Protein AF-A0A432NGY1-F1 (afdb_monomer)

Organism: NCBI:txid1184720

Structure (mmCIF, N/CA/C/O backbone):
data_AF-A0A432NGY1-F1
#
_entry.id   AF-A0A432NGY1-F1
#
loop_
_atom_site.group_PDB
_atom_site.id
_atom_site.type_symbol
_atom_site.label_atom_id
_atom_site.label_alt_id
_atom_site.label_comp_id
_atom_site.label_asym_id
_atom_site.label_entity_id
_atom_site.label_seq_id
_atom_site.pdbx_PDB_ins_code
_atom_site.Cartn_x
_atom_site.Cartn_y
_atom_site.Cartn_z
_atom_site.occupancy
_atom_site.B_iso_or_equiv
_atom_site.auth_seq_id
_atom_site.auth_comp_id
_atom_site.auth_asym_id
_atom_site.auth_atom_id
_atom_site.pdbx_PDB_model_num
ATOM 1 N N . MET A 1 1 ? -10.382 -1.098 7.320 1.00 95.94 1 MET A N 1
ATOM 2 C CA . MET A 1 1 ? -9.296 -0.416 8.062 1.00 95.94 1 MET A CA 1
ATOM 3 C C . MET A 1 1 ? -8.204 0.062 7.106 1.00 95.94 1 MET A C 1
ATOM 5 O O . MET A 1 1 ? -7.778 -0.710 6.254 1.00 95.94 1 MET A O 1
ATOM 9 N N . ALA A 1 2 ? -7.723 1.299 7.243 1.00 97.31 2 ALA A N 1
ATOM 10 C CA . ALA A 1 2 ? -6.564 1.808 6.508 1.00 97.31 2 ALA A CA 1
ATOM 11 C C . ALA A 1 2 ? -5.466 2.276 7.467 1.00 97.31 2 ALA A C 1
ATOM 13 O O . ALA A 1 2 ? -5.745 2.919 8.478 1.00 97.31 2 ALA A O 1
ATOM 14 N N . LEU A 1 3 ? -4.220 1.939 7.145 1.00 96.00 3 LEU A N 1
ATOM 15 C CA . LEU A 1 3 ? -3.057 2.178 7.983 1.00 96.00 3 LEU A CA 1
ATOM 16 C C . LEU A 1 3 ? -2.178 3.273 7.379 1.00 96.00 3 LEU A C 1
ATOM 18 O O . LEU A 1 3 ? -1.731 3.163 6.237 1.00 96.00 3 LEU A O 1
ATOM 22 N N . TYR A 1 4 ? -1.854 4.273 8.188 1.00 93.88 4 TYR A N 1
ATOM 23 C CA . TYR A 1 4 ? -0.941 5.360 7.846 1.00 93.88 4 TYR A CA 1
ATOM 24 C C . TYR A 1 4 ? 0.260 5.386 8.792 1.00 93.88 4 TYR A C 1
ATOM 26 O O . TYR A 1 4 ? 0.184 4.950 9.942 1.00 93.88 4 TYR A O 1
ATOM 34 N N . SER A 1 5 ? 1.387 5.901 8.314 1.00 89.19 5 SER A N 1
ATOM 35 C CA . SER A 1 5 ? 2.536 6.226 9.148 1.00 89.19 5 SER A CA 1
ATOM 36 C C . SER A 1 5 ? 3.363 7.314 8.483 1.00 89.19 5 SER A C 1
ATOM 38 O O . SER A 1 5 ? 3.531 7.282 7.266 1.00 89.19 5 SER A O 1
ATOM 40 N N . ASP A 1 6 ? 3.905 8.228 9.281 1.00 80.38 6 ASP A N 1
ATOM 41 C CA . ASP A 1 6 ? 4.720 9.338 8.780 1.00 80.38 6 ASP A CA 1
ATOM 42 C C . ASP A 1 6 ? 6.119 8.913 8.340 1.00 80.38 6 ASP A C 1
ATOM 44 O O . ASP A 1 6 ? 6.762 9.658 7.618 1.00 80.38 6 ASP A O 1
ATOM 48 N N . ALA A 1 7 ? 6.583 7.733 8.764 1.00 75.25 7 ALA A N 1
ATOM 49 C CA . ALA A 1 7 ? 7.916 7.240 8.449 1.00 75.25 7 ALA A CA 1
ATOM 50 C C . ALA A 1 7 ? 7.896 5.766 8.032 1.00 75.25 7 ALA A C 1
ATOM 52 O O . ALA A 1 7 ? 7.146 4.927 8.557 1.00 75.25 7 ALA A O 1
ATOM 53 N N . ALA A 1 8 ? 8.791 5.419 7.108 1.00 78.25 8 ALA A N 1
ATOM 54 C CA . ALA A 1 8 ? 9.055 4.029 6.765 1.00 78.25 8 ALA A CA 1
ATOM 55 C C . ALA A 1 8 ? 9.568 3.231 7.984 1.00 78.25 8 ALA A C 1
ATOM 57 O O . ALA A 1 8 ? 10.322 3.719 8.823 1.00 78.25 8 ALA A O 1
ATOM 58 N N . GLY A 1 9 ? 9.195 1.949 8.071 1.00 81.06 9 GLY A N 1
ATOM 59 C CA . GLY A 1 9 ? 9.687 1.055 9.129 1.00 81.06 9 GLY A CA 1
ATOM 60 C C . GLY A 1 9 ? 9.018 1.220 10.501 1.00 81.06 9 GLY A C 1
ATOM 61 O O . GLY A 1 9 ? 9.530 0.706 11.499 1.00 81.06 9 GLY A O 1
ATOM 62 N N . SER A 1 10 ? 7.852 1.866 10.555 1.00 86.19 10 SER A N 1
ATOM 63 C CA . SER A 1 10 ? 7.025 1.987 11.763 1.00 86.19 10 SER A CA 1
ATOM 64 C C . SER A 1 10 ? 6.347 0.693 12.222 1.00 86.19 10 SER A C 1
ATOM 66 O O . SER A 1 10 ? 5.785 0.652 13.310 1.00 86.19 10 SER A O 1
ATOM 68 N N . GLY A 1 11 ? 6.399 -0.380 11.427 1.00 89.56 11 GLY A N 1
ATOM 69 C CA . GLY A 1 11 ? 5.713 -1.648 11.713 1.00 89.56 11 GLY A CA 1
ATOM 70 C C . GLY A 1 11 ? 4.339 -1.781 11.054 1.00 89.56 11 GLY A C 1
ATOM 71 O O . GLY A 1 11 ? 3.686 -2.804 11.217 1.00 89.56 11 GLY A O 1
ATOM 72 N N . LYS A 1 12 ? 3.918 -0.803 10.243 1.00 92.62 12 LYS A N 1
ATOM 73 C CA . LYS A 1 12 ? 2.655 -0.839 9.487 1.00 92.62 12 LYS A CA 1
ATOM 74 C C . LYS A 1 12 ? 2.448 -2.135 8.687 1.00 92.62 12 LYS A C 1
ATOM 76 O O . LYS A 1 12 ? 1.352 -2.682 8.683 1.00 92.62 12 LYS A O 1
ATOM 81 N N . SER A 1 13 ? 3.494 -2.639 8.029 1.00 92.62 13 SER A N 1
ATOM 82 C CA . SER A 1 13 ? 3.410 -3.895 7.269 1.00 92.62 13 SER A CA 1
ATOM 83 C C . SER A 1 13 ? 3.164 -5.112 8.168 1.00 92.62 13 SER A C 1
ATOM 85 O O . SER A 1 13 ? 2.478 -6.039 7.752 1.00 92.62 13 SER A O 1
ATOM 87 N N . GLU A 1 14 ? 3.665 -5.099 9.408 1.00 95.75 14 GLU A N 1
ATOM 88 C CA . GLU A 1 14 ? 3.407 -6.166 10.385 1.00 95.75 14 GLU A CA 1
ATOM 89 C C . GLU A 1 14 ? 1.965 -6.112 10.907 1.00 95.75 14 GLU A C 1
ATOM 91 O O . GLU A 1 14 ? 1.313 -7.148 11.043 1.00 95.75 14 GLU A O 1
ATOM 96 N N . VAL A 1 15 ? 1.436 -4.906 11.137 1.00 96.75 15 VAL A N 1
ATOM 97 C CA . VAL A 1 15 ? 0.020 -4.695 11.487 1.00 96.75 15 VAL A CA 1
ATOM 98 C C . VAL A 1 15 ? -0.878 -5.231 10.368 1.00 96.75 15 VAL A C 1
ATOM 100 O O . VAL A 1 15 ? -1.759 -6.051 10.621 1.00 96.75 15 VAL A O 1
ATOM 103 N N . ALA A 1 16 ? -0.609 -4.852 9.113 1.00 97.00 16 ALA A N 1
ATOM 104 C CA . ALA A 1 16 ? -1.355 -5.354 7.962 1.00 97.00 16 ALA A CA 1
ATOM 105 C C . ALA A 1 16 ? -1.272 -6.883 7.837 1.00 97.00 16 ALA A C 1
ATOM 107 O O . ALA A 1 16 ? -2.294 -7.544 7.660 1.00 97.00 16 ALA A O 1
ATOM 108 N N . GLY A 1 17 ? -0.073 -7.457 7.983 1.00 97.00 17 GLY A N 1
ATOM 109 C CA . GLY A 1 17 ? 0.130 -8.905 7.965 1.00 97.00 17 GLY A CA 1
ATOM 110 C C . GLY A 1 17 ? -0.637 -9.624 9.078 1.00 97.00 17 GLY A C 1
ATOM 111 O O . GLY A 1 17 ? -1.226 -10.676 8.840 1.00 97.00 17 GLY A O 1
ATOM 112 N N . THR A 1 18 ? -0.694 -9.035 10.274 1.00 97.12 18 THR A N 1
ATOM 113 C CA . THR A 1 18 ? -1.482 -9.560 11.396 1.00 97.12 18 THR A CA 1
ATOM 114 C C . THR A 1 18 ? -2.971 -9.596 11.075 1.00 97.12 18 THR A C 1
ATOM 116 O O . THR A 1 18 ? -3.591 -10.639 11.270 1.00 97.12 18 THR A O 1
ATOM 119 N N . LEU A 1 19 ? -3.529 -8.514 10.529 1.00 97.75 19 LEU A N 1
ATOM 120 C CA . LEU A 1 19 ? -4.939 -8.454 10.131 1.00 97.75 19 LEU A CA 1
ATOM 121 C C . LEU A 1 19 ? -5.263 -9.481 9.040 1.00 97.75 19 LEU A C 1
ATOM 123 O O . LEU A 1 19 ? -6.257 -10.196 9.136 1.00 97.75 19 LEU A O 1
ATOM 127 N N . VAL A 1 20 ? -4.389 -9.626 8.037 1.00 97.81 20 VAL A N 1
ATOM 128 C CA . VAL A 1 20 ? -4.560 -10.630 6.972 1.00 97.81 20 VAL A CA 1
ATOM 129 C C . VAL A 1 20 ? -4.572 -12.054 7.534 1.00 97.81 20 VAL A C 1
ATOM 131 O O . VAL A 1 20 ? -5.403 -12.865 7.125 1.00 97.81 20 VAL A O 1
ATOM 134 N N . ARG A 1 21 ? -3.711 -12.362 8.516 1.00 96.88 21 ARG A N 1
ATOM 135 C CA . ARG A 1 21 ? -3.742 -13.655 9.229 1.00 96.88 21 ARG A CA 1
ATOM 136 C C . ARG A 1 21 ? -5.063 -13.901 9.974 1.00 96.88 21 ARG A C 1
ATOM 138 O O . ARG A 1 21 ? -5.376 -15.054 10.241 1.00 96.88 21 ARG A O 1
ATOM 145 N N . HIS A 1 22 ? -5.835 -12.853 10.264 1.00 95.88 22 HIS A N 1
ATOM 146 C CA . HIS A 1 22 ? -7.127 -12.907 10.962 1.00 95.88 22 HIS A CA 1
ATOM 147 C C . HIS A 1 22 ? -8.322 -12.669 10.031 1.00 95.88 22 HIS A C 1
ATOM 149 O O . HIS A 1 22 ? -9.373 -12.215 10.466 1.00 95.88 22 HIS A O 1
ATOM 155 N N . GLY A 1 23 ? -8.180 -12.991 8.745 1.00 96.06 23 GLY A N 1
ATOM 156 C CA . GLY A 1 23 ? -9.305 -13.031 7.808 1.00 96.06 23 GLY A CA 1
ATOM 157 C C . GLY A 1 23 ? -9.477 -11.779 6.954 1.00 96.06 23 GLY A C 1
ATOM 158 O O . GLY A 1 23 ? -10.169 -11.853 5.938 1.00 96.06 23 GLY A O 1
ATOM 159 N N . TYR A 1 24 ? -8.775 -10.684 7.261 1.00 97.88 24 TYR A N 1
ATOM 160 C CA . TYR A 1 24 ? -8.825 -9.484 6.429 1.00 97.88 24 TYR A CA 1
ATOM 161 C C . TYR A 1 24 ? -8.235 -9.766 5.040 1.00 97.88 24 TYR A C 1
ATOM 163 O O . TYR A 1 24 ? -7.359 -10.619 4.843 1.00 97.88 24 TYR A O 1
ATOM 171 N N . ARG A 1 25 ? -8.674 -9.001 4.043 1.00 98.06 25 ARG A N 1
ATOM 172 C CA . ARG A 1 25 ? -8.064 -8.961 2.713 1.00 98.06 25 ARG A CA 1
ATOM 173 C C . ARG A 1 25 ? -7.269 -7.684 2.529 1.00 98.06 25 ARG A C 1
ATOM 175 O O . ARG A 1 25 ? -7.733 -6.594 2.841 1.00 98.06 25 ARG A O 1
ATOM 182 N N . SER A 1 26 ? -6.063 -7.823 1.984 1.00 97.06 26 SER A N 1
ATOM 183 C CA . SER A 1 26 ? -5.250 -6.667 1.623 1.00 97.06 26 SER A CA 1
ATOM 184 C C . SER A 1 26 ? -5.747 -6.063 0.309 1.00 97.06 26 SER A C 1
ATOM 186 O O . SER A 1 26 ? -5.814 -6.736 -0.727 1.00 97.06 26 SER A O 1
ATOM 188 N N . VAL A 1 27 ? -6.079 -4.777 0.355 1.00 97.81 27 VAL A N 1
ATOM 189 C CA . VAL A 1 27 ? -6.298 -3.930 -0.819 1.00 97.81 27 VAL A CA 1
ATOM 190 C C . VAL A 1 27 ? -5.225 -2.848 -0.812 1.00 97.81 27 VAL A C 1
ATOM 192 O O . VAL A 1 27 ? -4.822 -2.377 0.244 1.00 97.81 27 VAL A O 1
ATOM 195 N N . LYS A 1 28 ? -4.719 -2.500 -1.994 1.00 96.94 28 LYS A N 1
ATOM 196 C CA . LYS A 1 28 ? -3.652 -1.515 -2.170 1.00 96.94 28 LYS A CA 1
ATOM 197 C C . LYS A 1 28 ? -4.029 -0.558 -3.283 1.00 96.94 28 LYS A C 1
ATOM 199 O O . LYS A 1 28 ? -4.412 -1.037 -4.356 1.00 96.94 28 LYS A O 1
ATOM 204 N N . PHE A 1 29 ? -3.859 0.742 -3.069 1.00 97.44 29 PHE A N 1
ATOM 205 C CA . PHE A 1 29 ? -4.037 1.750 -4.120 1.00 97.44 29 PHE A CA 1
ATOM 206 C C . PHE A 1 29 ? -3.048 1.529 -5.264 1.00 97.44 29 PHE A C 1
ATOM 208 O O . PHE A 1 29 ? -3.418 1.578 -6.433 1.00 97.44 29 PHE A O 1
ATOM 215 N N . ALA A 1 30 ? -1.807 1.157 -4.940 1.00 96.25 30 ALA A N 1
ATOM 216 C CA . ALA A 1 30 ? -0.787 0.819 -5.928 1.00 96.25 30 ALA A CA 1
ATOM 217 C C . ALA A 1 30 ? -0.935 -0.604 -6.510 1.00 96.25 30 ALA A C 1
ATOM 219 O O . ALA A 1 30 ? -0.082 -1.054 -7.272 1.00 96.25 30 ALA A O 1
ATOM 220 N N . GLY A 1 31 ? -1.975 -1.362 -6.150 1.00 96.94 31 GLY A N 1
ATOM 221 C CA . GLY A 1 31 ? -2.182 -2.722 -6.658 1.00 96.94 31 GLY A CA 1
ATOM 222 C C . GLY A 1 31 ? -2.341 -2.785 -8.187 1.00 96.94 31 GLY A C 1
ATOM 223 O O . GLY A 1 31 ? -1.595 -3.521 -8.837 1.00 96.94 31 GLY A O 1
ATOM 224 N N . PRO A 1 32 ? -3.269 -2.012 -8.781 1.00 97.56 32 PRO A N 1
ATOM 225 C CA . PRO A 1 32 ? -3.515 -2.032 -10.221 1.00 97.56 32 PRO A CA 1
ATOM 226 C C . PRO A 1 32 ? -2.294 -1.634 -11.062 1.00 97.56 32 PRO A C 1
ATOM 228 O O . PRO A 1 32 ? -1.931 -2.378 -11.970 1.00 97.56 32 PRO A O 1
ATOM 231 N N . LEU A 1 33 ? -1.591 -0.543 -10.718 1.00 96.94 33 LEU A N 1
ATOM 232 C CA . LEU A 1 33 ? -0.383 -0.128 -11.453 1.00 96.94 33 LEU A CA 1
ATOM 233 C C . LEU A 1 33 ? 0.722 -1.192 -11.399 1.00 96.94 33 LEU A C 1
ATOM 235 O O . LEU A 1 33 ? 1.428 -1.406 -12.383 1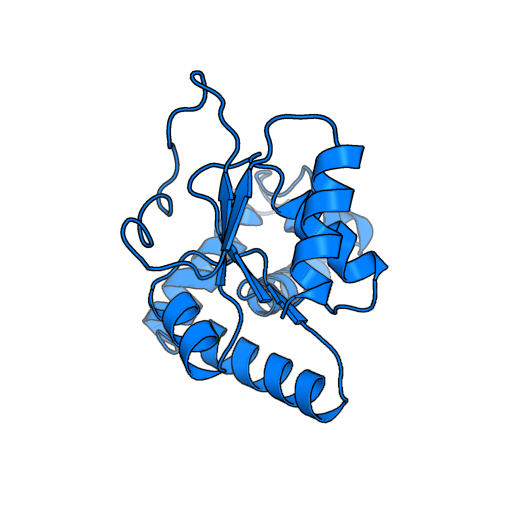.00 96.94 33 LEU A O 1
ATOM 239 N N . LYS A 1 34 ? 0.847 -1.916 -10.277 1.00 97.75 34 LYS A N 1
ATOM 240 C CA . LYS A 1 34 ? 1.814 -3.014 -10.168 1.00 97.75 34 LYS A CA 1
ATOM 241 C C . LYS A 1 34 ? 1.432 -4.168 -11.082 1.00 97.75 34 LYS A C 1
ATOM 243 O O . LYS A 1 34 ? 2.306 -4.752 -11.706 1.00 97.75 34 LYS A O 1
ATOM 248 N N . ASN A 1 35 ? 0.144 -4.479 -11.207 1.00 98.06 35 ASN A N 1
ATOM 249 C CA . ASN A 1 35 ? -0.326 -5.519 -12.123 1.00 98.06 35 ASN A CA 1
ATOM 250 C C . ASN A 1 35 ? -0.106 -5.143 -13.593 1.00 98.06 35 ASN A C 1
ATOM 252 O O . ASN A 1 35 ? 0.287 -5.999 -14.381 1.00 98.06 35 ASN A O 1
ATOM 256 N N . MET A 1 36 ? -0.281 -3.869 -13.951 1.00 98.38 36 MET A N 1
ATOM 257 C CA . MET A 1 36 ? 0.074 -3.373 -15.284 1.00 98.38 36 MET A CA 1
ATOM 258 C C . MET A 1 36 ? 1.575 -3.532 -15.555 1.00 98.38 36 MET A C 1
ATOM 260 O O . MET A 1 36 ? 1.964 -4.074 -16.588 1.00 98.38 36 MET A O 1
ATOM 264 N N . ALA A 1 37 ? 2.421 -3.126 -14.601 1.00 98.25 37 ALA A N 1
ATOM 265 C CA . ALA A 1 37 ? 3.869 -3.273 -14.711 1.00 98.25 37 ALA A CA 1
ATOM 266 C C . ALA A 1 37 ? 4.299 -4.750 -14.813 1.00 98.25 37 ALA A C 1
ATOM 268 O O . ALA A 1 37 ? 5.157 -5.074 -15.630 1.00 98.25 37 ALA A O 1
ATOM 269 N N . ARG A 1 38 ? 3.659 -5.661 -14.062 1.00 98.50 38 ARG A N 1
ATOM 270 C CA . ARG A 1 38 ? 3.853 -7.116 -14.211 1.00 98.50 38 ARG A CA 1
ATOM 271 C C . ARG A 1 38 ? 3.559 -7.574 -15.636 1.00 98.50 38 ARG A C 1
ATOM 273 O O . ARG A 1 38 ? 4.398 -8.236 -16.232 1.00 98.50 38 ARG A O 1
ATOM 280 N N . GLY A 1 39 ? 2.407 -7.189 -16.191 1.00 98.44 39 GLY A N 1
ATOM 281 C CA . GLY A 1 39 ? 2.016 -7.563 -17.553 1.00 98.44 39 GLY A CA 1
ATOM 282 C C . GLY A 1 39 ? 3.015 -7.087 -18.610 1.00 98.44 39 GLY A C 1
ATOM 283 O O . GLY A 1 39 ? 3.378 -7.854 -19.504 1.00 98.44 39 GLY A O 1
ATOM 284 N N . LEU A 1 40 ? 3.521 -5.858 -18.471 1.00 98.00 40 LEU A N 1
ATOM 285 C CA . LEU A 1 40 ? 4.565 -5.323 -19.347 1.00 98.00 40 LEU A CA 1
ATOM 286 C C . LEU A 1 40 ? 5.865 -6.134 -19.242 1.00 98.00 40 LEU A C 1
ATOM 288 O O . LEU A 1 40 ? 6.384 -6.578 -20.262 1.00 98.00 40 LEU A O 1
ATOM 292 N N . LEU A 1 41 ? 6.369 -6.369 -18.026 1.00 97.94 41 LEU A N 1
ATOM 293 C CA . LEU A 1 41 ? 7.611 -7.120 -17.809 1.00 97.94 41 LEU A CA 1
ATOM 294 C C . LEU A 1 41 ? 7.495 -8.574 -18.293 1.00 97.94 41 LEU A C 1
ATOM 296 O O . LEU A 1 41 ? 8.402 -9.082 -18.948 1.00 97.94 41 LEU A O 1
ATOM 300 N N . SER A 1 42 ? 6.364 -9.237 -18.049 1.00 98.00 42 SER A N 1
ATOM 301 C CA . SER A 1 42 ? 6.110 -10.576 -18.590 1.00 98.00 42 SER A CA 1
ATOM 302 C C . SER A 1 42 ? 6.083 -10.583 -20.120 1.00 98.00 42 SER A C 1
ATOM 304 O O . SER A 1 42 ? 6.611 -11.507 -20.731 1.00 98.00 42 SER A O 1
ATOM 306 N N . SER A 1 43 ? 5.548 -9.534 -20.756 1.00 97.81 43 SER A N 1
ATOM 307 C CA . SER A 1 43 ? 5.554 -9.398 -22.223 1.00 97.81 43 SER A CA 1
ATOM 308 C C . SER A 1 43 ? 6.960 -9.203 -22.800 1.00 97.81 43 SER A C 1
ATOM 310 O O . SER A 1 43 ? 7.195 -9.515 -23.963 1.00 97.81 43 SER A O 1
ATOM 312 N N . MET A 1 44 ? 7.912 -8.731 -21.988 1.00 96.62 44 MET A N 1
ATOM 313 C CA . MET A 1 44 ? 9.332 -8.680 -22.348 1.00 96.62 44 MET A CA 1
ATOM 314 C C . MET A 1 44 ? 10.046 -10.036 -22.215 1.00 96.62 44 MET A C 1
ATOM 316 O O . MET A 1 44 ? 11.221 -10.139 -22.560 1.00 96.62 44 MET A O 1
ATOM 320 N N . GLY A 1 45 ? 9.362 -11.069 -21.712 1.00 97.50 45 GLY A N 1
ATOM 321 C CA . GLY A 1 45 ? 9.904 -12.419 -21.557 1.00 97.50 45 GLY A CA 1
ATOM 322 C C . GLY A 1 45 ? 10.515 -12.721 -20.187 1.00 97.50 45 GLY A C 1
ATOM 323 O O . GLY A 1 45 ? 11.137 -13.771 -20.034 1.00 97.50 45 GLY A O 1
ATOM 324 N N . PHE A 1 46 ? 10.351 -11.851 -19.182 1.00 98.00 46 PHE A N 1
ATOM 325 C CA . PHE A 1 46 ? 10.771 -12.176 -17.815 1.00 98.00 46 PHE A CA 1
ATOM 326 C C . PHE A 1 46 ? 9.838 -13.217 -17.185 1.00 98.00 46 PHE A C 1
ATOM 328 O O . PHE A 1 46 ? 8.611 -13.115 -17.277 1.00 98.00 46 PHE A O 1
ATOM 335 N N . ASP A 1 47 ? 10.421 -14.203 -16.503 1.00 98.19 47 ASP A N 1
ATOM 336 C CA . ASP A 1 47 ? 9.668 -15.195 -15.740 1.00 98.19 47 ASP A CA 1
ATOM 337 C C . ASP A 1 47 ? 8.997 -14.574 -14.500 1.00 98.19 47 ASP A C 1
ATOM 339 O O . ASP A 1 47 ? 9.381 -13.504 -14.022 1.00 98.19 47 ASP A O 1
ATOM 343 N N . GLY A 1 48 ? 8.002 -15.270 -13.942 1.00 97.81 48 GLY A N 1
ATOM 344 C CA . GLY A 1 48 ? 7.220 -14.759 -12.813 1.00 97.81 48 GLY A CA 1
ATOM 345 C C . GLY A 1 48 ? 8.043 -14.449 -11.557 1.00 97.81 48 GLY A C 1
ATOM 346 O O . GLY A 1 48 ? 7.746 -13.476 -10.867 1.00 97.81 48 GLY A O 1
ATOM 347 N N . VAL A 1 49 ? 9.100 -15.216 -11.266 1.00 98.12 49 VAL A N 1
ATOM 348 C CA . VAL A 1 49 ? 9.955 -14.977 -10.090 1.00 98.12 49 VAL A CA 1
ATOM 349 C C . VAL A 1 49 ? 10.767 -13.701 -10.287 1.00 98.12 49 VAL A C 1
ATOM 351 O O . VAL A 1 49 ? 10.836 -12.858 -9.388 1.00 98.12 49 VAL A O 1
ATOM 354 N N . THR A 1 50 ? 11.346 -13.528 -11.474 1.00 98.19 50 THR A N 1
ATOM 355 C CA . THR A 1 50 ? 12.077 -12.312 -11.839 1.00 98.19 50 THR A CA 1
ATOM 356 C C . THR A 1 50 ? 11.159 -11.089 -11.823 1.00 98.19 50 THR A C 1
ATOM 358 O O . THR A 1 50 ? 11.531 -10.057 -11.261 1.00 98.19 50 THR A O 1
ATOM 361 N N . VAL A 1 51 ? 9.937 -11.208 -12.350 1.00 98.44 51 VAL A N 1
ATOM 362 C CA . VAL A 1 51 ? 8.932 -10.136 -12.319 1.00 98.44 51 VAL A CA 1
ATOM 363 C C . VAL A 1 51 ? 8.601 -9.721 -10.882 1.00 98.44 51 VAL A C 1
ATOM 365 O O . VAL A 1 51 ? 8.626 -8.530 -10.575 1.00 98.44 51 VAL A O 1
ATOM 368 N N . GLU A 1 52 ? 8.365 -10.658 -9.959 1.00 98.12 52 GLU A N 1
ATOM 369 C CA . GLU A 1 52 ? 8.106 -10.291 -8.558 1.00 98.12 52 GLU A CA 1
ATOM 370 C C . GLU A 1 52 ? 9.314 -9.619 -7.893 1.00 98.12 52 GLU A C 1
ATOM 372 O O . GLU A 1 52 ? 9.151 -8.642 -7.153 1.00 98.12 52 GLU A O 1
ATOM 377 N N . ARG A 1 53 ? 10.541 -10.059 -8.199 1.00 98.00 53 ARG A N 1
ATOM 378 C CA . ARG A 1 53 ? 11.756 -9.375 -7.725 1.00 98.00 53 ARG A CA 1
ATOM 379 C C . ARG A 1 53 ? 11.878 -7.953 -8.275 1.00 98.00 53 ARG A C 1
ATOM 381 O O . ARG A 1 53 ? 12.348 -7.069 -7.561 1.00 98.00 53 ARG A O 1
ATOM 388 N N . MET A 1 54 ? 11.428 -7.718 -9.506 1.00 98.31 54 MET A N 1
ATOM 389 C CA . MET A 1 54 ? 11.385 -6.396 -10.136 1.00 98.31 54 MET A CA 1
ATOM 390 C C . MET A 1 54 ? 10.262 -5.500 -9.602 1.00 98.31 54 MET A C 1
ATOM 392 O O . MET A 1 54 ? 10.417 -4.287 -9.619 1.00 98.31 54 MET A O 1
ATOM 396 N N . ILE A 1 55 ? 9.143 -6.048 -9.117 1.00 97.62 55 ILE A N 1
ATOM 397 C CA . ILE A 1 55 ? 7.985 -5.250 -8.668 1.00 97.62 55 ILE A CA 1
ATOM 398 C C . ILE A 1 55 ? 7.971 -5.030 -7.153 1.00 97.62 55 ILE A C 1
ATOM 400 O O . ILE A 1 55 ? 7.709 -3.917 -6.689 1.00 97.62 55 ILE A O 1
ATOM 404 N N . GLU A 1 56 ? 8.268 -6.064 -6.366 1.00 95.12 56 GLU A N 1
ATOM 405 C CA . GLU A 1 56 ? 8.244 -6.018 -4.897 1.00 95.12 56 GLU A CA 1
ATOM 406 C C . GLU A 1 56 ? 9.625 -6.252 -4.264 1.00 95.12 56 GLU A C 1
ATOM 408 O O . GLU A 1 56 ? 9.844 -5.833 -3.124 1.00 95.12 56 GLU A O 1
ATOM 413 N N . GLY A 1 57 ? 10.576 -6.846 -4.989 1.00 94.44 57 GLY A N 1
ATOM 414 C CA . GLY A 1 57 ? 11.858 -7.302 -4.443 1.00 94.44 57 GLY A CA 1
ATOM 415 C C . GLY A 1 57 ? 13.051 -6.366 -4.640 1.00 94.44 57 GLY A C 1
ATOM 416 O O . GLY A 1 57 ? 12.944 -5.142 -4.565 1.00 94.44 57 GLY A O 1
ATOM 417 N N . ASP A 1 58 ? 14.215 -6.977 -4.818 1.00 97.00 58 ASP A N 1
ATOM 418 C CA . ASP A 1 58 ? 15.541 -6.359 -4.851 1.00 97.00 58 ASP A CA 1
ATOM 419 C C . ASP A 1 58 ? 15.917 -5.758 -6.215 1.00 97.00 58 ASP A C 1
ATOM 421 O O . ASP A 1 58 ? 16.832 -4.944 -6.294 1.00 97.00 58 ASP A O 1
ATOM 425 N N . LEU A 1 59 ? 15.181 -6.087 -7.280 1.00 97.69 59 LEU A N 1
ATOM 426 C CA . LEU A 1 59 ? 15.449 -5.600 -8.638 1.00 97.69 59 LEU A CA 1
ATOM 427 C C . LEU A 1 59 ? 14.644 -4.344 -9.012 1.00 97.69 59 LEU A C 1
ATOM 429 O O . LEU A 1 59 ? 14.761 -3.860 -10.134 1.00 97.69 59 LEU A O 1
ATOM 433 N N . LYS A 1 60 ? 13.845 -3.783 -8.092 1.00 96.88 60 LYS A N 1
ATOM 434 C CA . LYS A 1 60 ? 12.981 -2.611 -8.356 1.00 96.88 60 LYS A CA 1
ATOM 435 C C . LYS A 1 60 ? 13.727 -1.391 -8.891 1.00 96.88 60 LYS A C 1
ATOM 437 O O . LYS A 1 60 ? 13.176 -0.647 -9.694 1.00 96.88 60 LYS A O 1
ATOM 442 N N . GLU A 1 61 ? 14.953 -1.183 -8.424 1.00 97.88 61 GLU A N 1
ATOM 443 C CA . GLU A 1 61 ? 15.793 -0.041 -8.807 1.00 97.88 61 GLU A CA 1
ATOM 444 C C . GLU A 1 61 ? 16.834 -0.415 -9.877 1.00 97.88 61 GLU A C 1
ATOM 446 O O . GLU A 1 61 ? 17.595 0.440 -10.322 1.00 97.88 61 GLU A O 1
ATOM 451 N N . ALA A 1 62 ? 16.893 -1.684 -10.295 1.00 97.75 62 ALA A N 1
ATOM 452 C CA . ALA A 1 62 ? 17.830 -2.134 -11.316 1.00 97.75 62 ALA A CA 1
ATOM 453 C C . ALA A 1 62 ? 17.338 -1.728 -12.711 1.00 97.75 62 ALA A C 1
ATOM 455 O O . ALA A 1 62 ? 16.142 -1.786 -13.004 1.00 97.75 62 ALA A O 1
ATOM 456 N N . VAL A 1 63 ? 18.268 -1.339 -13.587 1.00 98.12 63 VAL A N 1
ATOM 457 C CA . VAL A 1 63 ? 17.947 -1.067 -14.993 1.00 98.12 63 VAL A CA 1
ATOM 458 C C . VAL A 1 63 ? 17.455 -2.355 -15.646 1.00 98.12 63 VAL A C 1
ATOM 460 O O . VAL A 1 63 ? 18.083 -3.409 -15.523 1.00 98.12 63 VAL A O 1
ATOM 463 N N . ILE A 1 64 ? 16.323 -2.266 -16.338 1.00 97.88 64 ILE A N 1
ATOM 464 C CA . ILE A 1 64 ? 15.727 -3.397 -17.038 1.00 97.88 64 ILE A CA 1
ATOM 465 C C . ILE A 1 64 ? 16.635 -3.767 -18.223 1.00 97.88 64 ILE A C 1
ATOM 467 O O . ILE A 1 64 ? 16.961 -2.887 -19.027 1.00 97.88 64 ILE A O 1
ATOM 471 N N . PRO A 1 65 ? 17.025 -5.046 -18.379 1.00 95.62 65 PRO A N 1
ATOM 472 C CA . PRO A 1 65 ? 17.791 -5.502 -19.535 1.00 95.62 65 PRO A CA 1
ATOM 473 C C . PRO A 1 65 ? 17.195 -5.021 -20.867 1.00 95.62 65 PRO A C 1
ATOM 475 O O . PRO A 1 65 ? 15.995 -5.142 -21.101 1.00 95.62 65 PRO A O 1
ATOM 478 N N . GLY A 1 66 ? 18.041 -4.458 -21.735 1.00 93.50 66 GLY A N 1
ATOM 479 C CA . GLY A 1 66 ? 17.640 -3.880 -23.026 1.00 93.50 66 GLY A CA 1
ATOM 480 C C . GLY A 1 66 ? 17.319 -2.379 -22.991 1.00 93.50 66 GLY A C 1
ATOM 481 O O . GLY A 1 66 ? 17.348 -1.733 -24.037 1.00 93.50 66 GLY A O 1
ATOM 482 N N . PHE A 1 67 ? 17.099 -1.792 -21.812 1.00 95.69 67 PHE A N 1
ATOM 483 C CA . PHE A 1 67 ? 16.977 -0.344 -21.644 1.00 95.69 67 PHE A CA 1
ATOM 484 C C . PHE A 1 67 ? 18.302 0.289 -21.209 1.00 95.69 67 PHE A C 1
ATOM 486 O O . PHE A 1 67 ? 19.145 -0.347 -20.584 1.00 95.69 67 PHE A O 1
ATOM 493 N N . LYS A 1 68 ? 18.479 1.579 -21.523 1.00 94.69 68 LYS A N 1
ATOM 494 C CA . LYS A 1 68 ? 19.657 2.347 -21.081 1.00 94.69 68 LYS A CA 1
ATOM 495 C C . LYS A 1 68 ? 19.542 2.819 -19.631 1.00 94.69 68 LYS A C 1
ATOM 497 O O . LYS A 1 68 ? 20.539 2.834 -18.921 1.00 94.69 68 LYS A O 1
ATOM 502 N N . THR A 1 69 ? 18.348 3.238 -19.213 1.00 96.25 69 THR A N 1
ATOM 503 C CA . THR A 1 69 ? 18.137 3.911 -17.916 1.00 96.25 69 THR A CA 1
ATOM 504 C C . THR A 1 69 ? 16.849 3.518 -17.198 1.00 96.25 69 THR A C 1
ATOM 506 O O . THR A 1 69 ? 16.676 3.907 -16.048 1.00 96.25 69 THR A O 1
ATOM 509 N N . VAL A 1 70 ? 15.946 2.776 -17.849 1.00 97.50 70 VAL A N 1
ATOM 510 C CA . VAL A 1 70 ? 14.601 2.506 -17.321 1.00 97.50 70 VAL A CA 1
ATOM 511 C C . VAL A 1 70 ? 14.650 1.432 -16.240 1.00 97.50 70 VAL A C 1
ATOM 513 O O . VAL A 1 70 ? 15.173 0.345 -16.482 1.00 97.50 70 VAL A O 1
ATOM 516 N N . THR A 1 71 ? 14.060 1.714 -15.078 1.00 98.38 71 THR A N 1
ATOM 517 C CA . THR A 1 71 ? 13.903 0.759 -13.967 1.00 98.38 71 THR A CA 1
ATOM 518 C C . THR A 1 71 ? 12.428 0.398 -13.736 1.00 98.38 71 THR A C 1
ATOM 520 O O . THR A 1 71 ? 11.536 1.191 -14.065 1.00 98.38 71 THR A O 1
ATOM 523 N N . PRO A 1 72 ? 12.116 -0.761 -13.120 1.00 98.12 72 PRO A N 1
ATOM 524 C CA . PRO A 1 72 ? 10.743 -1.090 -12.732 1.00 98.12 72 PRO A CA 1
ATOM 525 C C . PRO A 1 72 ? 10.111 -0.041 -11.807 1.00 98.12 72 PRO A C 1
ATOM 527 O O . PRO A 1 72 ? 8.920 0.254 -11.919 1.00 98.12 72 PRO A O 1
ATOM 530 N N . ARG A 1 73 ? 10.904 0.565 -10.910 1.0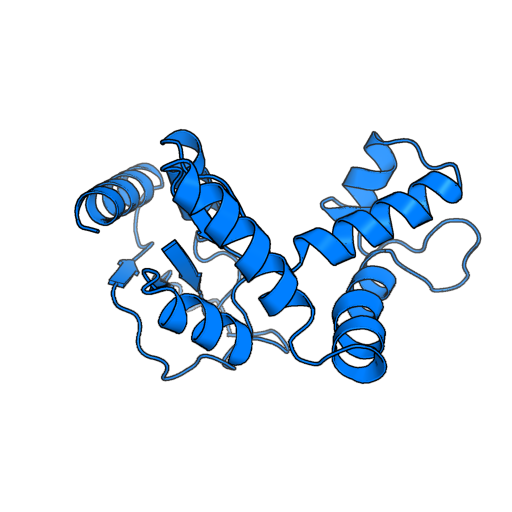0 97.75 73 ARG A N 1
ATOM 531 C CA . ARG A 1 73 ? 10.468 1.673 -10.053 1.00 97.75 73 ARG A CA 1
ATOM 532 C C . ARG A 1 73 ? 9.960 2.848 -10.870 1.00 97.75 73 ARG A C 1
ATOM 534 O O . ARG A 1 73 ? 8.885 3.355 -10.554 1.00 97.75 73 ARG A O 1
ATOM 541 N N . GLN A 1 74 ? 10.717 3.264 -11.882 1.00 97.69 74 GLN A N 1
ATOM 542 C CA . GLN A 1 74 ? 10.341 4.387 -12.734 1.00 97.69 74 GLN A CA 1
ATOM 543 C C . GLN A 1 74 ? 9.032 4.095 -13.466 1.00 97.69 74 GLN A C 1
ATOM 545 O O . GLN A 1 74 ? 8.144 4.938 -13.446 1.00 97.69 74 GLN A O 1
ATOM 550 N N . ILE A 1 75 ? 8.862 2.883 -14.008 1.00 97.81 75 ILE A N 1
ATOM 551 C CA . ILE A 1 75 ? 7.599 2.462 -14.637 1.00 97.81 75 ILE A CA 1
ATOM 552 C C . ILE A 1 75 ? 6.434 2.562 -13.644 1.00 97.81 75 ILE A C 1
ATOM 554 O O . ILE A 1 75 ? 5.395 3.130 -13.962 1.00 97.81 75 ILE A O 1
ATOM 558 N N . MET A 1 76 ? 6.584 2.034 -12.426 1.00 97.94 76 MET A N 1
ATOM 559 C CA . MET A 1 76 ? 5.518 2.101 -11.418 1.00 97.94 76 MET A CA 1
ATOM 560 C C . MET A 1 76 ? 5.191 3.540 -10.996 1.00 97.94 76 MET A C 1
ATOM 562 O O . MET A 1 76 ? 4.030 3.848 -10.736 1.00 97.94 76 MET A O 1
ATOM 566 N N . GLN A 1 77 ? 6.196 4.414 -10.907 1.00 96.00 77 GLN A N 1
ATOM 567 C CA . GLN A 1 77 ? 6.000 5.823 -10.569 1.00 96.00 77 GLN A CA 1
ATOM 568 C C . GLN A 1 77 ? 5.242 6.555 -11.673 1.00 96.00 77 GLN A C 1
ATOM 570 O O . GLN A 1 77 ? 4.202 7.135 -11.380 1.00 96.00 77 GLN A O 1
ATOM 575 N N . THR A 1 78 ? 5.693 6.458 -12.927 1.00 96.81 78 THR A N 1
ATOM 576 C CA . THR A 1 78 ? 5.040 7.140 -14.054 1.00 96.81 78 THR A CA 1
ATOM 577 C C . THR A 1 78 ? 3.651 6.582 -14.330 1.00 96.81 78 THR A C 1
ATOM 579 O O . THR A 1 78 ? 2.739 7.352 -14.614 1.00 96.81 78 THR A O 1
ATOM 582 N N . LEU A 1 79 ? 3.437 5.270 -14.169 1.00 97.94 79 LEU A N 1
ATOM 583 C CA . LEU A 1 79 ? 2.088 4.706 -14.182 1.00 97.94 79 LEU A CA 1
ATOM 584 C C . LEU A 1 79 ? 1.233 5.340 -13.087 1.00 97.94 79 LEU A C 1
ATOM 586 O O . LEU A 1 79 ? 0.129 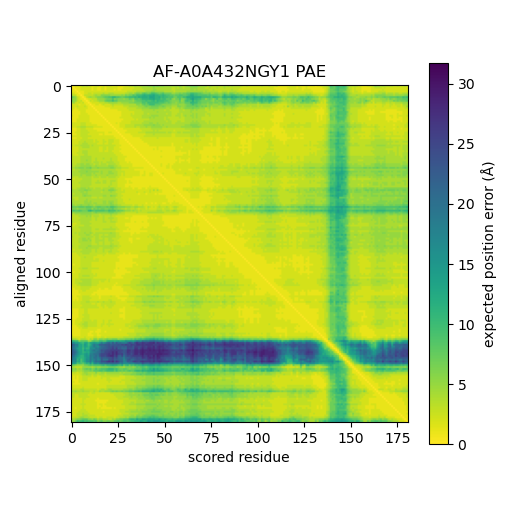5.781 -13.373 1.00 97.94 79 LEU A O 1
ATOM 590 N N . GLY A 1 80 ? 1.739 5.409 -11.855 1.00 95.50 80 GLY A N 1
ATOM 591 C CA . GLY A 1 80 ? 1.002 5.909 -10.697 1.00 95.50 80 GLY A CA 1
ATOM 592 C C . GLY A 1 80 ? 0.665 7.400 -10.728 1.00 95.50 80 GLY A C 1
ATOM 593 O O . GLY A 1 80 ? -0.386 7.773 -10.205 1.00 95.50 80 GLY A O 1
ATOM 594 N N . THR A 1 81 ? 1.526 8.242 -11.303 1.00 93.25 81 THR A N 1
ATOM 595 C CA . THR A 1 81 ? 1.350 9.702 -11.343 1.00 93.25 81 THR A CA 1
ATOM 5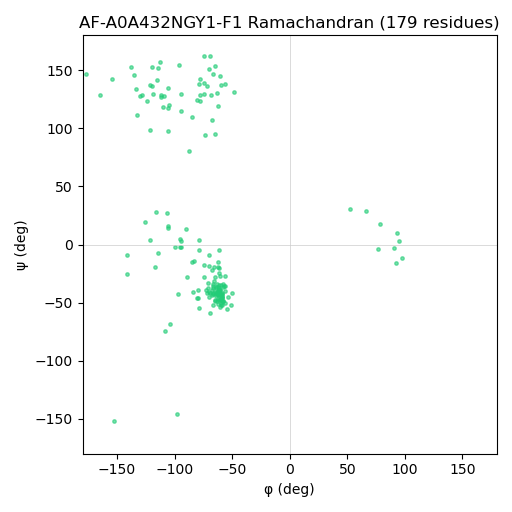96 C C . THR A 1 81 ? 1.006 10.180 -12.745 1.00 93.25 81 THR A C 1
ATOM 598 O O . THR A 1 81 ? -0.154 10.474 -13.014 1.00 93.25 81 THR A O 1
ATOM 601 N N . ASP A 1 82 ? 1.983 10.202 -13.643 1.00 96.56 82 ASP A N 1
ATOM 602 C CA . ASP A 1 82 ? 1.913 10.937 -14.907 1.00 96.56 82 ASP A CA 1
ATOM 603 C C . ASP A 1 82 ? 0.869 10.332 -15.849 1.00 96.56 82 ASP A C 1
ATOM 605 O O . ASP A 1 82 ? 0.068 11.037 -16.452 1.00 96.56 82 ASP A O 1
ATOM 609 N N . TRP A 1 83 ? 0.838 9.005 -15.957 1.00 97.94 83 TRP A N 1
ATOM 610 C CA . TRP A 1 83 ? -0.186 8.327 -16.738 1.00 97.94 83 TRP A CA 1
ATOM 611 C C . TRP A 1 83 ? -1.499 8.238 -15.956 1.00 97.94 83 TRP A C 1
ATOM 613 O O . TRP A 1 83 ? -2.533 8.684 -16.434 1.00 97.94 83 TRP A O 1
ATOM 623 N N . GLY A 1 84 ? -1.479 7.684 -14.744 1.00 97.31 84 GLY A N 1
ATOM 624 C CA . GLY A 1 84 ? -2.705 7.380 -14.008 1.00 97.31 84 GLY A CA 1
ATOM 625 C C . GLY A 1 84 ? -3.463 8.615 -13.531 1.00 97.31 84 GLY A C 1
ATOM 626 O O . GLY A 1 84 ? -4.626 8.787 -13.880 1.00 97.31 84 GLY A O 1
ATOM 627 N N . ARG A 1 85 ? -2.818 9.461 -12.720 1.00 95.00 85 ARG A N 1
ATOM 628 C CA . ARG A 1 85 ? -3.471 10.621 -12.092 1.00 95.00 85 ARG A CA 1
ATOM 629 C C . ARG A 1 85 ? -3.594 11.801 -13.046 1.00 95.00 85 ARG A C 1
ATOM 631 O O . ARG A 1 85 ? -4.665 12.391 -13.133 1.00 95.00 85 ARG A O 1
ATOM 638 N N . GLU A 1 86 ? -2.519 12.127 -13.759 1.00 96.38 86 GLU A N 1
ATOM 639 C CA . GLU A 1 86 ? -2.493 13.318 -14.614 1.00 96.38 86 GLU A CA 1
ATOM 640 C C . GLU A 1 86 ? -3.181 13.083 -15.964 1.00 96.38 86 GLU A C 1
ATOM 642 O O . GLU A 1 86 ? -3.980 13.914 -16.389 1.00 96.38 86 GLU A O 1
ATOM 647 N N . ALA A 1 87 ? -2.902 11.963 -16.643 1.00 98.00 87 ALA A N 1
ATOM 648 C CA . ALA A 1 87 ? -3.425 11.735 -17.992 1.00 98.00 87 ALA A CA 1
ATOM 649 C C . ALA A 1 87 ? -4.797 11.041 -18.043 1.00 98.00 87 ALA A C 1
ATOM 651 O O . ALA A 1 87 ? -5.518 11.235 -19.022 1.00 98.00 87 ALA A O 1
ATOM 652 N N . ILE A 1 88 ? -5.158 10.225 -17.044 1.00 98.25 88 ILE A N 1
ATOM 653 C CA . ILE A 1 88 ? -6.441 9.501 -17.024 1.00 98.25 88 ILE A CA 1
ATOM 654 C C . ILE A 1 88 ? -7.434 10.150 -16.059 1.00 98.25 88 ILE A C 1
ATOM 656 O O . ILE A 1 88 ? -8.458 10.664 -16.501 1.00 98.25 88 ILE A O 1
ATOM 660 N N . ASP A 1 89 ? -7.173 10.091 -14.751 1.00 97.88 89 ASP A N 1
ATOM 661 C CA . ASP A 1 89 ? -8.083 10.606 -13.724 1.00 97.88 89 ASP A CA 1
ATOM 662 C C . ASP A 1 89 ? -7.355 10.727 -12.374 1.00 97.88 89 ASP A C 1
ATOM 664 O O . ASP A 1 89 ? -6.773 9.752 -11.890 1.00 97.88 89 ASP A O 1
ATOM 668 N N . GLN A 1 90 ? -7.428 11.892 -11.722 1.00 95.88 90 GLN A N 1
ATOM 669 C CA . GLN A 1 90 ? -6.775 12.149 -10.425 1.00 95.88 90 GLN A CA 1
ATOM 670 C C . GLN A 1 90 ? -7.187 11.147 -9.327 1.00 95.88 90 GLN A C 1
ATOM 672 O O . GLN A 1 90 ? -6.396 10.834 -8.426 1.00 95.88 90 GLN A O 1
ATOM 677 N N . ASP A 1 91 ? -8.394 10.590 -9.453 1.00 97.31 91 ASP A N 1
ATOM 678 C CA . ASP A 1 91 ? -9.005 9.608 -8.561 1.00 97.31 91 ASP A CA 1
ATOM 679 C C . ASP A 1 91 ? -9.024 8.190 -9.155 1.00 97.31 91 ASP A C 1
ATOM 681 O O . ASP A 1 91 ? -9.732 7.316 -8.658 1.00 97.31 91 ASP A O 1
ATOM 685 N N . LEU A 1 92 ? -8.251 7.904 -10.209 1.00 98.06 92 LEU A N 1
ATOM 686 C CA . LEU A 1 92 ? -8.229 6.581 -10.847 1.00 98.06 92 LEU A CA 1
ATOM 687 C C . LEU A 1 92 ? -8.019 5.453 -9.824 1.00 98.06 92 LEU A C 1
ATOM 689 O O . LEU A 1 92 ? -8.783 4.488 -9.764 1.00 98.06 92 LEU A O 1
ATOM 693 N N . TRP A 1 93 ? -6.982 5.573 -8.995 1.00 97.75 93 TRP A N 1
ATOM 694 C CA . TRP A 1 93 ? -6.613 4.527 -8.039 1.00 97.75 93 TRP A CA 1
ATOM 695 C C . TRP A 1 93 ? -7.607 4.402 -6.887 1.00 97.75 93 TRP A C 1
ATOM 697 O O . TRP A 1 93 ? -7.841 3.291 -6.410 1.00 97.75 93 TRP A O 1
ATOM 707 N N . THR A 1 94 ? -8.215 5.512 -6.463 1.00 98.00 94 THR A N 1
ATOM 708 C CA . THR A 1 94 ? -9.240 5.515 -5.415 1.00 98.00 94 THR A CA 1
ATOM 709 C C . THR A 1 94 ? -10.542 4.915 -5.938 1.00 98.00 94 THR A C 1
ATOM 711 O O . THR A 1 94 ? -11.096 4.047 -5.274 1.00 98.00 94 THR A O 1
ATOM 714 N N . LYS A 1 95 ? -10.964 5.233 -7.167 1.00 98.38 95 LYS A N 1
ATOM 715 C CA . LYS A 1 95 ? -12.122 4.612 -7.838 1.00 98.38 95 LYS A CA 1
ATOM 716 C C . LYS A 1 95 ? -11.962 3.097 -7.993 1.00 98.38 95 LYS A C 1
ATOM 718 O O . LYS A 1 95 ? -12.876 2.338 -7.674 1.00 98.38 95 LYS A O 1
ATOM 723 N N . VAL A 1 96 ? -10.784 2.633 -8.423 1.00 98.19 96 VAL A N 1
ATOM 724 C CA . VAL A 1 96 ? -10.505 1.188 -8.532 1.00 98.19 96 VAL A CA 1
ATOM 725 C C . VAL A 1 96 ? -10.482 0.517 -7.154 1.00 98.19 96 VAL A C 1
ATOM 727 O O . VAL A 1 96 ? -11.015 -0.584 -6.993 1.00 98.19 96 VAL A O 1
ATOM 730 N N . ALA A 1 97 ? -9.885 1.163 -6.149 1.00 98.19 97 ALA A N 1
ATOM 731 C CA . ALA A 1 97 ? -9.881 0.649 -4.783 1.00 98.19 97 ALA A CA 1
ATOM 732 C C . ALA A 1 97 ? -11.297 0.579 -4.194 1.00 98.19 97 ALA A C 1
ATOM 734 O O . ALA A 1 97 ? -11.631 -0.446 -3.605 1.00 98.19 97 ALA A O 1
ATOM 735 N N . ALA A 1 98 ? -12.129 1.604 -4.404 1.00 98.19 98 ALA A N 1
ATOM 736 C CA . ALA A 1 98 ? -13.513 1.675 -3.938 1.00 98.19 98 ALA A CA 1
ATOM 737 C C . ALA A 1 98 ? -14.315 0.462 -4.414 1.00 98.19 98 ALA A C 1
ATOM 739 O O . ALA A 1 98 ? -14.773 -0.328 -3.592 1.00 98.19 98 ALA A O 1
ATOM 740 N N . SER A 1 99 ? -14.339 0.225 -5.730 1.00 97.94 99 SER A N 1
ATOM 741 C CA . SER A 1 99 ? -15.049 -0.915 -6.321 1.00 97.94 99 SER A CA 1
ATOM 742 C C . SER A 1 99 ? -14.593 -2.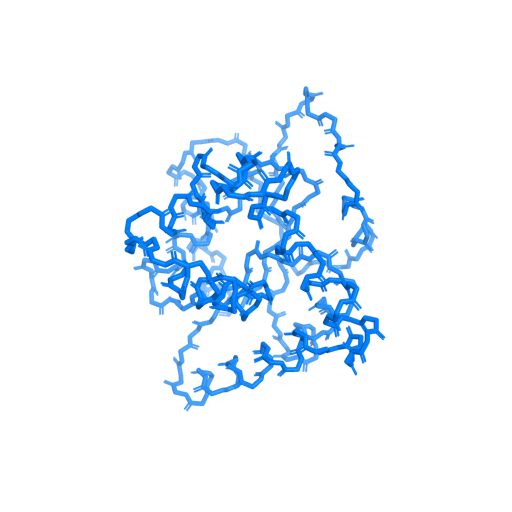259 -5.735 1.00 97.94 99 SER A C 1
ATOM 744 O O . SER A 1 99 ? -15.406 -3.142 -5.453 1.00 97.94 99 SER A O 1
ATOM 746 N N . LYS A 1 100 ? -13.284 -2.422 -5.490 1.00 97.81 100 LYS A N 1
ATOM 747 C CA . LYS A 1 100 ? -12.747 -3.643 -4.876 1.00 97.81 100 LYS A CA 1
ATOM 748 C C . LYS A 1 100 ? -13.130 -3.778 -3.400 1.00 97.81 100 LYS A C 1
ATOM 750 O O . LYS A 1 100 ? -13.405 -4.892 -2.957 1.00 97.81 100 LYS A O 1
ATOM 755 N N . ILE A 1 101 ? -13.093 -2.684 -2.641 1.00 98.12 101 ILE A N 1
ATOM 756 C CA . ILE A 1 101 ? -13.451 -2.659 -1.218 1.00 98.12 101 ILE A CA 1
ATOM 757 C C . ILE A 1 101 ? -14.934 -2.981 -1.057 1.00 98.12 101 ILE A C 1
ATOM 759 O O . ILE A 1 101 ? -15.272 -3.870 -0.283 1.00 98.12 101 ILE A O 1
ATOM 763 N N . GLU A 1 102 ? -15.802 -2.328 -1.825 1.00 97.44 102 GLU A N 1
ATOM 764 C CA . GLU A 1 102 ? -17.249 -2.550 -1.794 1.00 97.44 102 GLU A CA 1
ATOM 765 C C . GLU A 1 102 ? -17.594 -4.002 -2.133 1.00 97.44 102 GLU A C 1
ATOM 767 O O . GLU A 1 102 ? -18.268 -4.668 -1.354 1.00 97.44 102 GLU A O 1
ATOM 772 N N . GLY A 1 103 ? -17.014 -4.559 -3.200 1.00 98.06 103 GLY A N 1
ATOM 773 C CA . GLY A 1 103 ? -17.252 -5.959 -3.561 1.00 98.06 103 GLY A CA 1
ATOM 774 C C . GLY A 1 103 ? -16.727 -6.990 -2.546 1.00 98.06 103 GLY A C 1
ATOM 775 O O . GLY A 1 103 ? -17.151 -8.148 -2.578 1.00 98.06 103 GLY A O 1
ATOM 776 N N . LEU A 1 104 ? -15.786 -6.619 -1.668 1.00 97.88 104 LEU A N 1
ATOM 777 C CA . LEU A 1 104 ? -15.361 -7.445 -0.529 1.00 97.88 104 LEU A CA 1
ATOM 778 C C . LEU A 1 104 ? -16.294 -7.251 0.673 1.00 97.88 104 LEU A C 1
ATOM 780 O O . LEU A 1 104 ? -16.674 -8.239 1.302 1.00 97.88 104 LEU A O 1
ATOM 784 N N . ARG A 1 105 ? -16.718 -6.012 0.935 1.00 95.50 105 ARG A N 1
ATOM 785 C CA . ARG A 1 105 ? -17.689 -5.666 1.978 1.00 95.50 105 ARG A CA 1
ATOM 786 C C . ARG A 1 105 ? -19.024 -6.376 1.763 1.00 95.50 105 ARG A C 1
ATOM 788 O O . ARG A 1 105 ? -19.543 -6.962 2.705 1.00 95.50 105 ARG A O 1
ATOM 795 N N . ASP A 1 106 ? -19.520 -6.430 0.529 1.00 97.00 106 ASP A N 1
ATOM 796 C CA . ASP A 1 106 ? -20.764 -7.133 0.175 1.00 97.00 106 ASP A CA 1
ATOM 797 C C . ASP A 1 106 ? -20.690 -8.646 0.446 1.00 97.00 106 ASP A C 1
ATOM 799 O O . ASP A 1 106 ? -21.707 -9.324 0.575 1.00 97.00 106 ASP A O 1
ATOM 803 N N . LYS A 1 107 ? -19.472 -9.190 0.559 1.00 97.56 107 LYS A N 1
ATOM 804 C CA . LYS A 1 107 ? -19.205 -10.590 0.919 1.00 97.56 107 LYS A CA 1
ATOM 805 C C . LYS A 1 107 ? -18.941 -10.777 2.416 1.00 97.56 107 LYS A C 1
ATOM 807 O O . LYS A 1 107 ? -18.573 -11.878 2.819 1.00 97.56 107 LYS A O 1
ATOM 812 N N . GLY A 1 108 ? -19.076 -9.722 3.220 1.00 96.88 108 GLY A N 1
ATOM 813 C CA . GLY A 1 108 ? -18.752 -9.724 4.646 1.00 96.88 108 GLY A CA 1
ATOM 814 C C . GLY A 1 108 ? -17.259 -9.902 4.928 1.00 96.88 108 GLY A C 1
ATOM 815 O O . GLY A 1 108 ? -16.900 -10.502 5.935 1.00 96.88 108 GLY A O 1
ATOM 816 N N . ILE A 1 109 ? -16.384 -9.461 4.016 1.00 97.62 109 ILE A N 1
ATOM 817 C CA . ILE A 1 109 ? -14.933 -9.611 4.157 1.00 97.62 109 ILE A CA 1
ATOM 818 C C . ILE A 1 109 ? -14.307 -8.274 4.539 1.00 97.62 109 ILE A C 1
ATOM 820 O O . ILE A 1 109 ? -14.330 -7.321 3.757 1.00 97.62 109 ILE A O 1
ATOM 824 N N . ASP A 1 110 ? -13.650 -8.249 5.696 1.00 97.38 110 ASP A N 1
ATOM 825 C CA . ASP A 1 110 ? -12.908 -7.082 6.154 1.00 97.38 110 ASP A CA 1
ATOM 826 C C . ASP A 1 110 ? -11.694 -6.783 5.279 1.00 97.38 110 ASP A C 1
ATOM 828 O O . ASP A 1 110 ? -11.010 -7.674 4.761 1.00 97.38 110 ASP A O 1
ATOM 832 N N . VAL A 1 111 ? -11.385 -5.495 5.140 1.00 98.00 111 VAL A N 1
ATOM 833 C CA . VAL A 1 111 ? -10.287 -5.016 4.301 1.00 98.00 111 VAL A CA 1
ATOM 834 C C . VAL A 1 111 ? -9.256 -4.259 5.124 1.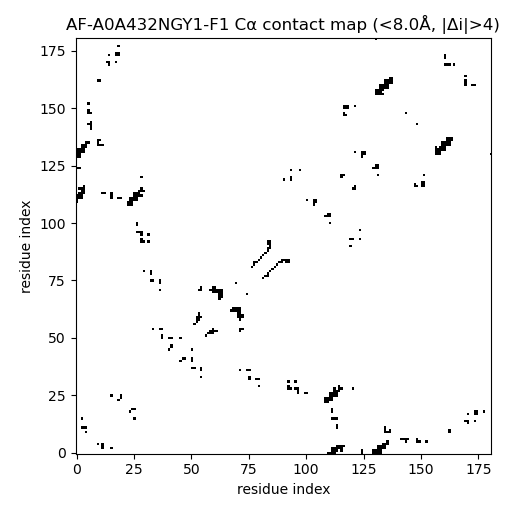00 98.00 111 VAL A C 1
ATOM 836 O O . VAL A 1 111 ? -9.593 -3.404 5.946 1.00 98.00 111 VAL A O 1
ATOM 839 N N . VAL A 1 112 ? -7.981 -4.538 4.849 1.00 98.25 112 VAL A N 1
ATOM 840 C CA . VAL A 1 112 ? -6.852 -3.714 5.280 1.00 98.25 112 VAL A CA 1
ATOM 841 C C . VAL A 1 112 ? -6.190 -3.040 4.080 1.00 98.25 112 VAL A C 1
ATOM 843 O O . VAL A 1 112 ? -5.825 -3.702 3.106 1.00 98.25 112 VAL A O 1
ATOM 846 N N . VAL A 1 113 ? -6.005 -1.725 4.174 1.00 97.81 113 VAL A N 1
ATOM 847 C CA . VAL A 1 113 ? -5.216 -0.920 3.233 1.00 97.81 113 VAL A CA 1
ATOM 848 C C . VAL A 1 113 ? -3.974 -0.409 3.945 1.00 97.81 113 VAL A C 1
ATOM 850 O O . VAL A 1 113 ? -4.084 0.173 5.019 1.00 97.81 113 VAL A O 1
ATOM 853 N N . ASP A 1 114 ? -2.785 -0.637 3.392 1.00 95.50 114 ASP A N 1
ATOM 854 C CA . ASP A 1 114 ? -1.519 -0.299 4.055 1.00 95.50 114 ASP A CA 1
ATOM 855 C C . ASP A 1 114 ? -0.637 0.670 3.259 1.00 95.50 114 ASP A C 1
ATOM 857 O O . ASP A 1 114 ? 0.477 0.971 3.687 1.00 95.50 114 ASP A O 1
ATOM 861 N N . ASP A 1 115 ? -1.097 1.169 2.117 1.00 94.25 115 ASP A N 1
ATOM 862 C CA . ASP A 1 115 ? -0.361 2.099 1.258 1.00 94.25 115 ASP A CA 1
ATOM 863 C C . ASP A 1 115 ? -1.031 3.474 1.124 1.00 94.25 115 ASP A C 1
ATOM 865 O O . ASP A 1 115 ? -0.790 4.167 0.141 1.00 94.25 115 ASP A O 1
ATOM 869 N N . LEU A 1 116 ? -1.793 3.889 2.144 1.00 93.88 116 LEU A N 1
ATOM 870 C CA . LEU A 1 116 ? -2.415 5.212 2.250 1.00 93.88 116 LEU A CA 1
ATOM 871 C C . LEU A 1 116 ? -1.358 6.333 2.304 1.00 93.88 116 LEU A C 1
ATOM 873 O O . LEU A 1 116 ? -0.525 6.358 3.216 1.00 93.88 116 LEU A O 1
ATOM 877 N N . ARG A 1 117 ? -1.385 7.252 1.332 1.00 88.19 117 ARG A N 1
ATOM 878 C CA . ARG A 1 117 ? -0.382 8.323 1.158 1.00 88.19 117 ARG A CA 1
ATOM 879 C C . ARG A 1 117 ? -0.953 9.671 0.722 1.00 88.19 117 ARG A C 1
ATOM 881 O O . ARG A 1 117 ? -0.297 10.686 0.953 1.00 88.19 117 ARG A O 1
ATOM 888 N N . PHE A 1 118 ? -2.105 9.700 0.058 1.00 90.75 118 PHE A N 1
ATOM 889 C CA . PHE A 1 118 ? -2.656 10.921 -0.538 1.00 90.75 118 PHE A CA 1
ATOM 890 C C . PHE A 1 118 ? -3.973 11.356 0.126 1.00 90.75 118 PHE A C 1
ATOM 892 O O . PHE A 1 118 ? -4.716 10.497 0.599 1.00 90.75 118 PHE A O 1
ATOM 899 N N . PRO A 1 119 ? -4.300 12.665 0.135 1.00 93.75 119 PRO A N 1
ATOM 900 C CA . PRO A 1 119 ? -5.570 13.161 0.676 1.00 93.75 119 PRO A CA 1
ATOM 901 C C . PRO A 1 119 ? -6.799 12.478 0.070 1.00 93.75 119 PRO A C 1
ATOM 903 O O . PRO A 1 119 ? -7.634 11.975 0.805 1.00 93.75 119 PRO A O 1
ATOM 906 N N . ASN A 1 120 ? -6.849 12.309 -1.254 1.00 95.06 120 ASN A N 1
ATOM 907 C CA . ASN A 1 120 ? -7.995 11.659 -1.896 1.00 95.06 120 ASN A CA 1
ATOM 908 C C . ASN A 1 120 ? -8.162 10.176 -1.515 1.00 95.06 120 ASN A C 1
ATOM 910 O O . ASN A 1 120 ? -9.269 9.643 -1.497 1.00 95.06 120 ASN A O 1
ATOM 914 N N . GLU A 1 121 ? -7.067 9.493 -1.183 1.00 96.50 121 GLU A N 1
ATOM 915 C CA . GLU A 1 121 ? -7.110 8.133 -0.645 1.00 96.50 121 GLU A CA 1
ATOM 916 C C . GLU A 1 121 ? -7.661 8.116 0.783 1.00 96.50 121 GLU A C 1
ATOM 918 O O . GLU A 1 121 ? -8.409 7.208 1.138 1.00 96.50 121 GLU A O 1
ATOM 923 N N . TYR A 1 122 ? -7.317 9.119 1.593 1.00 96.69 122 TYR A N 1
ATOM 924 C CA . TYR A 1 122 ? -7.863 9.291 2.937 1.00 96.69 122 TYR A CA 1
ATOM 925 C C . TYR A 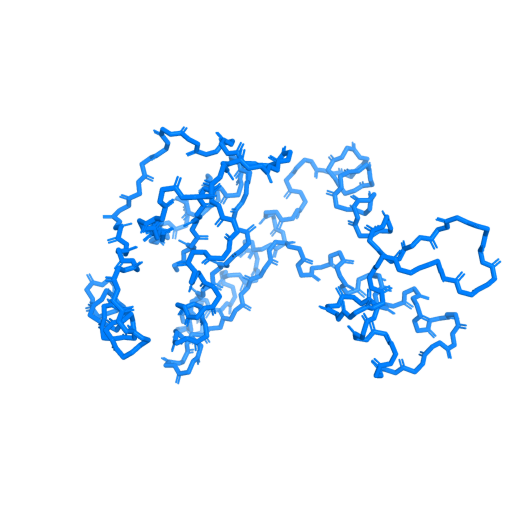1 122 ? -9.368 9.571 2.864 1.00 96.69 122 TYR A C 1
ATOM 927 O O . TYR A 1 122 ? -10.145 8.896 3.541 1.00 96.69 122 TYR A O 1
ATOM 935 N N . ASP A 1 123 ? -9.773 10.495 1.991 1.00 97.06 123 ASP A N 1
ATOM 936 C CA . ASP A 1 123 ? -11.169 10.889 1.786 1.00 97.06 123 ASP A CA 1
ATOM 937 C C . ASP A 1 123 ? -12.022 9.710 1.310 1.00 97.06 123 ASP A C 1
ATOM 939 O O . ASP A 1 123 ? -13.152 9.526 1.768 1.00 97.06 123 ASP A O 1
ATOM 943 N N . LEU A 1 124 ? -11.468 8.840 0.456 1.00 97.81 124 LEU A N 1
ATOM 944 C CA . LEU A 1 124 ? -12.133 7.593 0.091 1.00 97.81 124 LEU A CA 1
ATOM 945 C C . LEU A 1 124 ? -12.391 6.721 1.325 1.00 97.81 124 LEU A C 1
ATOM 947 O O . LEU A 1 124 ? -13.510 6.263 1.526 1.00 97.81 124 LEU A O 1
ATOM 951 N N . ILE A 1 125 ? -11.369 6.455 2.141 1.00 97.81 125 ILE A N 1
ATOM 952 C CA . ILE A 1 125 ? -11.540 5.573 3.302 1.00 97.81 125 ILE A CA 1
ATOM 953 C C . ILE A 1 125 ? -12.541 6.176 4.290 1.00 97.81 125 ILE A C 1
ATOM 955 O O . ILE A 1 125 ? -13.380 5.441 4.803 1.00 97.81 125 ILE A O 1
ATOM 959 N N . ALA A 1 126 ? -12.486 7.490 4.516 1.00 97.00 126 ALA A N 1
ATOM 960 C CA . ALA A 1 126 ? -13.438 8.192 5.367 1.00 97.00 126 ALA A CA 1
ATOM 961 C C . ALA A 1 126 ? -14.874 8.111 4.822 1.00 97.00 126 ALA A C 1
ATOM 963 O O . ALA A 1 126 ? -15.792 7.833 5.584 1.00 97.00 126 ALA A O 1
ATOM 964 N N . SER A 1 127 ? -15.075 8.290 3.512 1.00 97.12 127 SER A N 1
ATOM 965 C CA . SER A 1 127 ? -16.413 8.219 2.895 1.00 97.12 127 SER A CA 1
ATOM 966 C C . SER A 1 127 ? -17.014 6.810 2.866 1.00 97.12 127 SER A C 1
ATOM 968 O O . SER A 1 127 ? -18.225 6.665 2.733 1.00 97.12 127 SER A O 1
ATOM 970 N N . LEU A 1 128 ? -16.188 5.773 3.026 1.00 96.19 128 LEU A N 1
ATOM 971 C CA . LEU A 1 128 ? -16.618 4.382 3.188 1.00 96.19 128 LEU A CA 1
ATOM 972 C C . LEU A 1 128 ? -16.839 3.983 4.660 1.00 96.19 128 LEU A C 1
ATOM 974 O O . LEU A 1 128 ? -16.899 2.785 4.945 1.00 96.19 128 LEU A O 1
ATOM 978 N N . ASP A 1 129 ? -16.895 4.954 5.582 1.00 95.50 129 ASP A N 1
ATOM 979 C CA . ASP A 1 129 ? -16.930 4.752 7.040 1.00 95.50 129 ASP A CA 1
ATOM 980 C C . ASP A 1 129 ? -15.784 3.849 7.541 1.00 95.50 129 ASP A C 1
ATOM 982 O O . ASP A 1 129 ? -15.894 3.088 8.504 1.00 95.50 129 ASP A O 1
ATOM 986 N N . GLY A 1 130 ? -14.644 3.899 6.850 1.00 96.06 130 GLY A N 1
ATOM 987 C CA . GLY A 1 130 ? -13.496 3.057 7.128 1.00 96.06 130 GLY A CA 1
ATOM 988 C C . GLY A 1 130 ? -12.677 3.543 8.324 1.00 96.06 130 GLY A C 1
ATOM 989 O O . 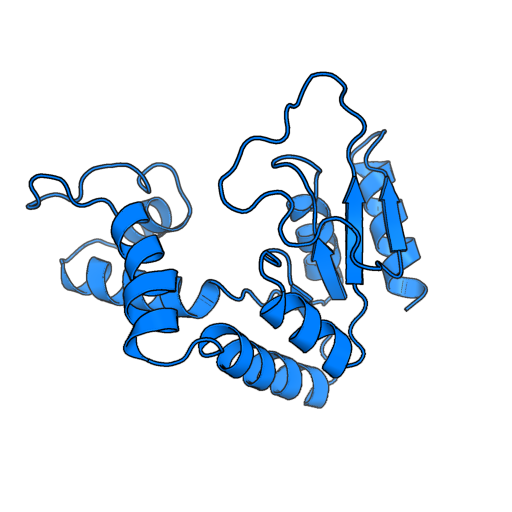GLY A 1 130 ? -12.329 4.716 8.454 1.00 96.06 130 GLY A O 1
ATOM 990 N N . THR A 1 131 ? -12.235 2.604 9.162 1.00 97.25 131 THR A N 1
ATOM 991 C CA . THR A 1 131 ? -11.335 2.910 10.281 1.00 97.25 131 THR A CA 1
ATOM 992 C C . THR A 1 131 ? -9.945 3.339 9.798 1.00 97.25 131 THR A C 1
ATOM 994 O O . THR A 1 131 ? -9.140 2.514 9.357 1.00 97.25 131 THR A O 1
ATOM 997 N N . LEU A 1 132 ? -9.643 4.628 9.926 1.00 97.44 132 LEU A N 1
ATOM 998 C CA . LEU A 1 132 ? -8.305 5.208 9.761 1.00 97.44 132 LEU A CA 1
ATOM 999 C C . LEU A 1 132 ? -7.444 5.027 11.020 1.00 97.44 132 LEU A C 1
ATOM 1001 O O . LEU A 1 132 ? -7.822 5.466 12.108 1.00 97.44 132 LEU A O 1
ATOM 1005 N N . VAL A 1 133 ? -6.271 4.411 10.861 1.00 96.31 133 VAL A N 1
ATOM 1006 C CA . VAL A 1 133 ? -5.360 4.064 11.959 1.00 96.31 133 VAL A CA 1
ATOM 1007 C C . VAL A 1 133 ? -3.956 4.579 11.668 1.00 96.31 133 VAL A C 1
ATOM 1009 O O . VAL A 1 133 ? -3.372 4.278 10.625 1.00 96.31 133 VAL A O 1
ATOM 1012 N N . ARG A 1 134 ? -3.370 5.305 12.621 1.00 94.56 134 ARG A N 1
ATOM 1013 C CA . ARG A 1 134 ? -1.972 5.743 12.558 1.00 94.56 134 ARG A CA 1
ATOM 1014 C C . ARG A 1 134 ? -1.074 4.755 13.295 1.00 94.56 134 ARG A C 1
ATOM 1016 O O . ARG A 1 134 ? -1.320 4.427 14.450 1.00 94.56 134 ARG A O 1
ATOM 1023 N N . VAL A 1 135 ? -0.004 4.297 12.655 1.00 93.00 135 VAL A N 1
ATOM 1024 C CA . VAL A 1 135 ? 1.026 3.458 13.280 1.00 93.00 135 VAL A CA 1
ATOM 1025 C C . VAL A 1 135 ? 2.263 4.311 13.521 1.00 93.00 135 VAL A C 1
ATOM 1027 O O . VAL A 1 135 ? 2.872 4.818 12.577 1.00 93.00 135 VAL A O 1
ATOM 1030 N N . VAL A 1 136 ? 2.641 4.467 14.787 1.00 90.06 136 VAL A N 1
ATOM 1031 C CA . VAL A 1 136 ? 3.759 5.320 15.208 1.00 90.06 136 VAL A CA 1
ATOM 1032 C C . VAL A 1 136 ? 4.804 4.467 15.903 1.00 90.06 136 VAL A C 1
ATOM 1034 O O . VAL A 1 136 ? 4.488 3.725 16.829 1.00 90.06 136 VAL A O 1
ATOM 1037 N N . ARG A 1 137 ? 6.061 4.598 15.485 1.00 85.19 137 ARG A N 1
ATOM 1038 C CA . ARG A 1 137 ? 7.209 4.033 16.194 1.00 85.19 137 ARG A CA 1
ATOM 1039 C C . ARG A 1 137 ? 7.997 5.184 16.796 1.00 85.19 137 ARG A C 1
ATOM 1041 O O . ARG A 1 137 ? 8.458 6.046 16.058 1.00 85.19 137 ARG A O 1
ATOM 1048 N N . ALA A 1 138 ? 8.114 5.205 18.120 1.00 68.06 138 ALA A N 1
ATOM 1049 C CA . ALA A 1 138 ? 8.945 6.182 18.810 1.00 68.06 138 ALA A CA 1
ATOM 1050 C C . ALA A 1 138 ? 10.413 5.798 18.589 1.00 68.06 138 ALA A C 1
ATOM 1052 O O . ALA A 1 138 ? 10.943 4.937 19.286 1.00 68.06 138 ALA A O 1
ATOM 1053 N N . ASP A 1 139 ? 11.040 6.378 17.571 1.00 61.44 139 ASP A N 1
ATOM 1054 C CA . ASP A 1 139 ? 12.479 6.278 17.355 1.00 61.44 139 ASP A CA 1
ATOM 1055 C C . ASP A 1 139 ? 13.030 7.684 17.064 1.00 61.44 139 ASP A C 1
ATOM 1057 O O . ASP A 1 139 ? 12.706 8.247 16.016 1.00 61.44 139 ASP A O 1
ATOM 1061 N N . PRO A 1 140 ? 13.832 8.271 17.973 1.00 47.78 140 PRO A N 1
ATOM 1062 C CA . PRO A 1 140 ? 14.421 9.600 17.797 1.00 47.78 140 PRO A CA 1
ATOM 1063 C C . PRO A 1 140 ? 15.372 9.716 16.598 1.00 47.78 140 PRO A C 1
ATOM 1065 O O . PRO A 1 140 ? 15.740 10.825 16.228 1.00 47.78 140 PRO A O 1
ATOM 1068 N N . SER A 1 141 ? 15.813 8.592 16.021 1.00 50.78 141 SER A N 1
ATOM 1069 C CA . SER A 1 141 ? 16.856 8.553 14.988 1.00 50.78 141 SER A CA 1
ATOM 1070 C C . SER A 1 141 ? 16.337 8.554 13.547 1.00 50.78 141 SER A C 1
ATOM 1072 O O . SER A 1 141 ? 17.133 8.550 12.608 1.00 50.78 141 SER A O 1
ATOM 1074 N N . ARG A 1 142 ? 15.014 8.539 13.341 1.00 53.59 142 ARG A N 1
ATOM 1075 C CA . ARG A 1 142 ? 14.418 8.462 12.001 1.00 53.59 142 ARG A CA 1
ATOM 1076 C C . ARG A 1 142 ? 13.844 9.817 11.618 1.00 53.59 142 ARG A C 1
ATOM 1078 O O . ARG A 1 142 ? 12.733 10.157 12.013 1.00 53.59 142 ARG A O 1
ATOM 1085 N N . GLU A 1 143 ? 14.619 10.581 10.852 1.00 46.25 143 GLU A N 1
ATOM 1086 C CA . GLU A 1 143 ? 14.098 11.742 10.133 1.00 46.25 143 GLU A CA 1
ATOM 1087 C C . GLU A 1 143 ? 12.937 11.303 9.231 1.00 46.25 143 GLU A C 1
ATOM 1089 O O . GLU A 1 143 ? 13.000 10.252 8.584 1.00 46.25 143 GLU A O 1
ATOM 1094 N N . ALA A 1 144 ? 11.876 12.109 9.200 1.00 48.50 144 ALA A N 1
ATOM 1095 C CA . ALA A 1 144 ? 10.860 12.034 8.161 1.00 48.50 144 ALA A CA 1
ATOM 1096 C C . ALA A 1 144 ? 11.534 12.406 6.823 1.00 48.50 144 ALA A C 1
ATOM 1098 O O . ALA A 1 144 ? 11.737 13.584 6.532 1.00 48.50 144 ALA A O 1
ATOM 1099 N N . GLY A 1 145 ? 11.976 11.405 6.055 1.00 39.78 145 GLY A N 1
ATOM 1100 C CA . GLY A 1 145 ? 12.503 11.568 4.705 1.00 39.78 145 GLY A CA 1
ATOM 1101 C C . GLY A 1 145 ? 11.746 10.769 3.636 1.00 39.78 145 GLY A C 1
ATOM 1102 O O . GLY A 1 145 ? 12.076 9.614 3.360 1.00 39.78 145 GLY A O 1
ATOM 1103 N N . GLY A 1 146 ? 10.831 11.432 2.917 1.00 46.84 146 GLY A N 1
ATOM 1104 C CA . GLY A 1 146 ? 10.289 10.975 1.632 1.00 46.84 146 GLY A CA 1
ATOM 1105 C C . GLY A 1 146 ? 9.313 11.975 0.995 1.00 46.84 146 GLY A C 1
ATOM 1106 O O . GLY A 1 146 ? 8.545 12.622 1.691 1.00 46.84 146 GLY A O 1
ATOM 1107 N N . ALA A 1 147 ? 9.270 12.071 -0.343 1.00 44.66 147 ALA A N 1
ATOM 1108 C CA . ALA A 1 147 ? 8.425 13.026 -1.097 1.00 44.66 147 ALA A CA 1
ATOM 1109 C C . ALA A 1 147 ? 6.891 12.881 -0.895 1.00 44.66 147 ALA A C 1
ATOM 1111 O O . ALA A 1 147 ? 6.106 13.666 -1.429 1.00 44.66 147 ALA A O 1
ATOM 1112 N N . TYR A 1 148 ? 6.458 11.865 -0.143 1.00 46.88 148 TYR A N 1
ATOM 1113 C CA . TYR A 1 148 ? 5.060 11.593 0.210 1.00 46.88 148 TYR A CA 1
ATOM 1114 C C . TYR A 1 148 ? 4.790 11.749 1.713 1.00 46.88 148 TYR A C 1
ATOM 1116 O O . TYR A 1 148 ? 3.639 11.654 2.137 1.00 46.88 148 TYR A O 1
ATOM 1124 N N . GLU A 1 149 ? 5.831 11.950 2.521 1.00 55.12 149 GLU A N 1
ATOM 1125 C CA . GLU A 1 149 ? 5.712 12.047 3.970 1.00 55.12 149 GLU A CA 1
ATOM 1126 C C . GLU A 1 149 ? 5.112 13.404 4.351 1.00 55.12 149 GLU A C 1
ATOM 1128 O O . GLU A 1 149 ? 5.514 14.453 3.851 1.00 55.12 149 GLU A O 1
ATOM 1133 N N . GLY A 1 150 ? 4.079 13.374 5.193 1.00 60.00 150 GLY A N 1
ATOM 1134 C CA . GLY A 1 150 ? 3.429 14.578 5.706 1.00 60.00 150 GLY A CA 1
ATOM 1135 C C . GLY A 1 150 ? 2.248 15.111 4.890 1.00 60.00 150 GLY A C 1
ATOM 1136 O O . GLY A 1 150 ? 1.583 16.025 5.369 1.00 60.00 150 GLY A O 1
ATOM 1137 N N . LYS A 1 151 ? 1.893 14.528 3.731 1.00 75.75 151 LYS A N 1
ATOM 1138 C CA . LYS A 1 151 ? 0.668 14.940 3.000 1.00 75.75 151 LYS A CA 1
ATOM 1139 C C . LYS A 1 151 ? -0.615 14.739 3.810 1.00 75.75 151 LYS A C 1
ATOM 1141 O O . LYS A 1 151 ? -1.591 15.447 3.595 1.00 75.75 151 LYS A O 1
ATOM 1146 N N . LEU A 1 152 ? -0.591 13.786 4.739 1.00 83.00 152 LEU A N 1
ATOM 1147 C CA . LEU A 1 152 ? -1.674 13.515 5.684 1.00 83.00 152 LEU A CA 1
ATOM 1148 C C . LEU A 1 152 ? -1.345 14.006 7.104 1.00 83.00 152 LEU A C 1
ATOM 1150 O O . LEU A 1 152 ? -2.022 13.640 8.065 1.00 83.00 152 LEU A O 1
ATOM 1154 N N . SER A 1 153 ? -0.315 14.846 7.262 1.00 76.69 153 SER A N 1
ATOM 1155 C CA . SER A 1 153 ? -0.027 15.485 8.547 1.00 76.69 153 SER A CA 1
ATOM 1156 C C . SER A 1 153 ? -1.229 16.326 8.983 1.00 76.69 153 SER A C 1
ATOM 1158 O O . SER A 1 153 ? -1.868 16.987 8.165 1.00 76.69 153 SER A O 1
ATOM 1160 N N . GLY A 1 154 ? -1.583 16.255 10.265 1.00 80.31 154 GLY A N 1
ATOM 1161 C CA . GLY A 1 154 ? -2.736 16.964 10.826 1.00 80.31 154 GLY A CA 1
ATOM 1162 C C . GLY A 1 154 ? -4.109 16.355 10.515 1.00 80.31 154 GLY A C 1
ATOM 1163 O O . GLY A 1 154 ? -5.098 16.841 11.057 1.00 80.31 154 GLY A O 1
ATOM 1164 N N . HIS A 1 155 ? -4.195 15.291 9.709 1.00 89.62 155 HIS A N 1
ATOM 1165 C CA . HIS A 1 155 ? -5.459 14.579 9.518 1.00 89.62 155 HIS A CA 1
ATOM 1166 C C . HIS A 1 155 ? -5.849 13.807 10.782 1.00 89.62 155 HIS A C 1
ATOM 1168 O O . HIS A 1 155 ? -4.999 13.372 11.567 1.00 89.62 155 HIS A O 1
ATOM 1174 N N . PHE A 1 156 ? -7.155 13.638 10.975 1.00 92.50 156 PHE A N 1
ATOM 1175 C CA . PHE A 1 156 ? -7.697 12.881 12.093 1.00 92.50 156 PHE A CA 1
ATOM 1176 C C . PHE A 1 156 ? -7.514 11.373 11.865 1.00 92.50 156 PHE A C 1
ATOM 1178 O O . PHE A 1 156 ? -7.703 10.857 10.772 1.00 92.50 156 PHE A O 1
ATOM 1185 N N . PHE A 1 157 ? -7.156 10.638 12.912 1.00 94.25 157 PHE A N 1
ATOM 1186 C CA . PHE A 1 157 ? -7.102 9.179 12.876 1.00 94.25 157 PHE A CA 1
ATOM 1187 C C . PHE A 1 157 ? -7.869 8.656 14.081 1.00 94.25 157 PHE A C 1
ATOM 1189 O O . PHE A 1 157 ? -7.579 9.056 15.208 1.00 94.25 157 PHE A O 1
ATOM 1196 N N . HIS A 1 158 ? -8.816 7.747 13.847 1.00 96.56 158 HIS A N 1
ATOM 1197 C CA . HIS A 1 158 ? -9.661 7.173 14.898 1.00 96.56 158 HIS A CA 1
ATOM 1198 C C . HIS A 1 158 ? -8.827 6.485 15.980 1.00 96.56 158 HIS A C 1
ATOM 1200 O O . HIS A 1 158 ? -9.141 6.563 17.165 1.00 96.56 158 HIS A O 1
ATOM 1206 N N . HIS A 1 159 ? -7.736 5.829 15.571 1.00 95.94 159 HIS A N 1
ATOM 1207 C CA . HIS A 1 159 ? -6.859 5.104 16.480 1.00 95.94 159 HIS A CA 1
ATOM 1208 C C . HIS A 1 159 ? -5.388 5.327 16.157 1.00 95.94 159 HIS A C 1
ATOM 1210 O O . HIS A 1 159 ? -4.995 5.545 15.008 1.00 95.94 159 HIS A O 1
ATOM 1216 N N . THR A 1 160 ? -4.560 5.205 17.192 1.00 94.38 160 THR A N 1
ATOM 1217 C CA . THR A 1 160 ? -3.102 5.200 17.072 1.00 94.38 160 THR A CA 1
ATOM 1218 C C . THR A 1 160 ? -2.536 3.926 17.690 1.00 94.38 160 THR A C 1
ATOM 1220 O O . THR A 1 160 ? -2.744 3.658 18.871 1.00 94.38 160 THR A O 1
ATOM 1223 N N . ILE A 1 161 ? -1.782 3.153 16.907 1.00 94.19 161 ILE A N 1
ATOM 1224 C CA . ILE A 1 161 ? -0.991 2.022 17.399 1.00 94.19 161 ILE A CA 1
ATOM 1225 C C . ILE A 1 161 ? 0.432 2.510 17.663 1.00 94.19 161 ILE A C 1
ATOM 1227 O O . ILE A 1 161 ? 1.166 2.863 16.737 1.00 94.19 161 ILE A O 1
ATOM 1231 N N . LEU A 1 162 ? 0.840 2.479 18.932 1.00 92.44 162 LEU A N 1
ATOM 1232 C CA . LEU A 1 162 ? 2.220 2.740 19.337 1.00 92.44 162 LEU A CA 1
ATOM 1233 C C . LEU A 1 162 ? 3.052 1.456 19.234 1.00 92.44 162 LEU A C 1
ATOM 1235 O O . LEU A 1 162 ? 2.893 0.528 20.034 1.00 92.44 162 LEU A O 1
ATOM 1239 N N . ASN A 1 163 ? 3.958 1.414 18.262 1.00 92.69 163 ASN A N 1
ATOM 1240 C CA . ASN A 1 163 ? 4.973 0.381 18.115 1.00 92.69 163 ASN A CA 1
ATOM 1241 C C . ASN A 1 163 ? 6.226 0.758 18.922 1.00 92.69 163 ASN A C 1
ATOM 1243 O O . ASN A 1 163 ? 7.181 1.319 18.390 1.00 92.69 163 ASN A O 1
ATOM 1247 N N . ASN A 1 164 ? 6.189 0.502 20.228 1.00 89.69 164 ASN A N 1
ATOM 1248 C CA . ASN A 1 164 ? 7.235 0.859 21.191 1.00 89.69 164 ASN A CA 1
ATOM 1249 C C . ASN A 1 164 ? 7.736 -0.342 22.013 1.00 89.69 164 ASN A C 1
ATOM 1251 O O . ASN A 1 164 ? 8.292 -0.156 23.091 1.00 89.69 164 ASN A O 1
ATOM 1255 N N . GLY A 1 165 ? 7.508 -1.560 21.527 1.00 89.06 165 GLY A N 1
ATOM 1256 C CA . GLY A 1 165 ? 7.794 -2.783 22.266 1.00 89.06 165 GLY A CA 1
ATOM 1257 C C . GLY A 1 165 ? 8.079 -3.961 21.347 1.00 89.06 165 GLY A C 1
ATOM 1258 O O . GLY A 1 165 ? 8.569 -3.795 20.228 1.00 89.06 165 GLY A O 1
ATOM 1259 N N . THR A 1 166 ? 7.792 -5.169 21.822 1.00 93.38 166 THR A N 1
ATOM 1260 C CA . THR A 1 166 ? 8.048 -6.396 21.057 1.00 93.38 166 THR A CA 1
ATOM 1261 C C . THR A 1 166 ? 7.043 -6.603 19.914 1.00 93.38 166 THR A C 1
ATOM 1263 O O . THR A 1 166 ? 5.935 -6.065 19.920 1.00 93.38 166 THR A O 1
ATOM 1266 N N . LEU A 1 167 ? 7.382 -7.463 18.943 1.00 92.56 167 LEU A N 1
ATOM 1267 C CA . LEU A 1 167 ? 6.436 -7.877 17.891 1.00 92.56 167 LEU A CA 1
ATOM 1268 C C . LEU A 1 167 ? 5.168 -8.521 18.470 1.00 92.56 167 LEU A C 1
ATOM 1270 O O . LEU A 1 167 ? 4.080 -8.331 17.933 1.00 92.56 167 LEU A O 1
ATOM 1274 N N . ARG A 1 168 ? 5.290 -9.241 19.593 1.00 95.12 168 ARG A N 1
ATOM 1275 C CA . ARG A 1 168 ? 4.149 -9.837 20.298 1.00 95.12 168 ARG A CA 1
ATOM 1276 C C . ARG A 1 168 ? 3.212 -8.770 20.857 1.00 95.12 168 ARG A C 1
ATOM 1278 O O . ARG A 1 168 ? 2.000 -8.920 20.766 1.00 95.12 168 ARG A O 1
ATOM 1285 N N . GLU A 1 169 ? 3.752 -7.688 21.408 1.00 94.88 169 GLU A N 1
ATOM 1286 C CA . GLU A 1 169 ? 2.934 -6.565 21.872 1.00 94.88 169 GLU A CA 1
ATOM 1287 C C . GLU A 1 169 ? 2.250 -5.844 20.711 1.00 94.88 169 GLU A C 1
ATOM 1289 O O . GLU A 1 169 ? 1.066 -5.530 20.812 1.00 94.88 169 GLU A O 1
ATOM 1294 N N . LEU A 1 170 ? 2.958 -5.618 19.596 1.00 95.19 170 LEU A N 1
ATOM 1295 C CA . LEU A 1 170 ? 2.367 -5.020 18.394 1.00 95.19 170 LEU A CA 1
ATOM 1296 C C . LEU A 1 170 ? 1.217 -5.877 17.849 1.00 95.19 170 LEU A C 1
ATOM 1298 O O . LEU A 1 170 ? 0.159 -5.351 17.499 1.00 95.19 170 LEU A O 1
ATOM 1302 N N . TYR A 1 171 ? 1.405 -7.196 17.833 1.00 96.12 171 TYR A N 1
ATOM 1303 C CA . TYR A 1 171 ? 0.374 -8.164 17.481 1.00 96.12 171 TYR A CA 1
ATOM 1304 C C . TYR A 1 171 ? -0.850 -8.045 18.401 1.00 96.12 171 TYR A C 1
ATOM 1306 O O . TYR A 1 171 ? -1.960 -7.847 17.912 1.00 96.12 171 TYR A O 1
ATOM 1314 N N . SER A 1 172 ? -0.657 -8.073 19.725 1.00 95.88 172 SER A N 1
ATOM 1315 C CA . SER A 1 172 ? -1.756 -7.946 20.691 1.00 95.88 172 SER A CA 1
ATOM 1316 C C . SER A 1 172 ? -2.515 -6.625 20.542 1.00 95.88 172 SER A C 1
ATOM 1318 O O . SER A 1 172 ? -3.743 -6.628 20.516 1.00 95.88 172 SER A O 1
ATOM 1320 N N . LYS A 1 173 ? -1.806 -5.498 20.382 1.00 96.44 173 LYS A N 1
ATOM 1321 C CA . LYS A 1 173 ? -2.424 -4.181 20.141 1.00 96.44 173 LYS A CA 1
ATOM 1322 C C . LYS A 1 173 ? -3.243 -4.163 18.848 1.00 96.44 173 LYS A C 1
ATOM 1324 O O . LYS A 1 173 ? -4.319 -3.576 18.822 1.00 96.44 173 LYS A O 1
ATOM 1329 N N . THR A 1 174 ? -2.750 -4.821 17.797 1.00 96.69 174 THR A N 1
ATOM 1330 C CA . THR A 1 174 ? -3.454 -4.927 16.510 1.00 96.69 174 THR A CA 1
ATOM 1331 C C . THR A 1 174 ? -4.767 -5.693 16.656 1.00 96.69 174 THR A C 1
ATOM 1333 O O . THR A 1 174 ? -5.787 -5.243 16.145 1.00 96.69 174 THR A O 1
ATOM 1336 N N . LEU A 1 175 ? -4.765 -6.820 17.376 1.00 95.88 175 LEU A N 1
ATOM 1337 C CA . LEU A 1 175 ? -5.977 -7.620 17.576 1.00 95.88 175 LEU A CA 1
ATOM 1338 C C . LEU A 1 175 ? -7.005 -6.937 18.472 1.00 95.88 175 LEU A C 1
ATOM 1340 O O . LEU A 1 175 ? -8.187 -6.964 18.151 1.00 95.88 175 LEU A O 1
ATOM 1344 N N . LEU A 1 176 ? -6.559 -6.302 19.558 1.00 95.56 176 LEU A N 1
ATOM 1345 C CA . LEU A 1 176 ? -7.450 -5.530 20.424 1.00 95.56 176 LEU A CA 1
ATOM 1346 C C . LEU A 1 176 ? -8.148 -4.418 19.639 1.00 95.56 176 LEU A C 1
ATOM 1348 O O . LEU A 1 176 ? -9.351 -4.230 19.787 1.00 95.56 176 LEU A O 1
ATOM 1352 N N . LEU A 1 177 ? -7.410 -3.726 18.765 1.00 94.75 177 LEU A N 1
ATOM 1353 C CA . LEU A 1 177 ? -8.000 -2.724 17.888 1.00 94.75 177 LEU A CA 1
ATOM 1354 C C . LEU A 1 177 ? -9.015 -3.344 16.921 1.00 94.75 177 LEU A C 1
ATOM 1356 O O . LEU A 1 177 ? -10.129 -2.844 16.821 1.00 94.75 177 LEU A O 1
ATOM 1360 N N . ALA A 1 178 ? -8.652 -4.433 16.239 1.00 93.62 178 ALA A N 1
ATOM 1361 C CA . ALA A 1 178 ? -9.521 -5.097 15.267 1.00 93.62 178 ALA A CA 1
ATOM 1362 C C . ALA A 1 178 ? -10.834 -5.631 15.867 1.00 93.62 178 ALA A C 1
ATOM 1364 O O . ALA A 1 178 ? -11.797 -5.794 15.137 1.00 93.62 178 ALA A O 1
ATOM 1365 N N . GLN A 1 179 ? -10.871 -5.910 17.173 1.00 91.56 179 GLN A N 1
ATOM 1366 C CA . GLN A 1 179 ? -12.078 -6.333 17.895 1.00 91.56 179 GLN A CA 1
ATOM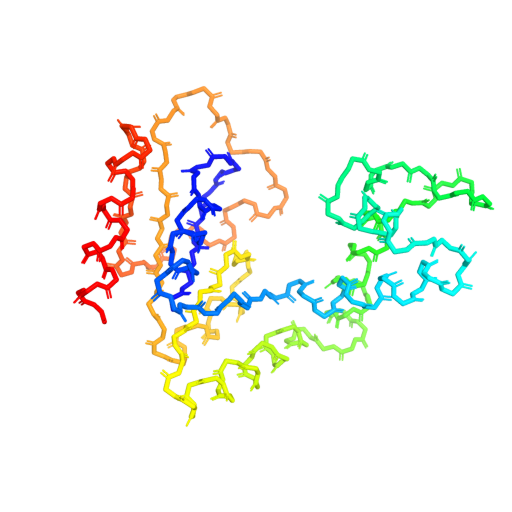 1367 C C . GLN A 1 179 ? -12.946 -5.161 18.373 1.00 91.56 179 GLN A C 1
ATOM 1369 O O . GLN A 1 179 ? -14.077 -5.374 18.799 1.00 91.56 179 GLN A O 1
ATOM 1374 N N . SER A 1 180 ? -12.398 -3.944 18.376 1.00 88.69 180 SER A N 1
ATOM 1375 C CA . SER A 1 180 ? -13.070 -2.739 18.877 1.00 88.69 180 SER A CA 1
ATOM 1376 C C . SER A 1 180 ? -13.774 -1.924 17.790 1.00 88.69 180 SER A C 1
ATOM 1378 O O . SER A 1 180 ? -14.375 -0.898 18.111 1.00 88.69 180 SER A O 1
ATOM 1380 N N . VAL A 1 181 ? -13.663 -2.356 16.531 1.00 86.06 181 VAL A N 1
ATOM 1381 C CA . VAL A 1 181 ? -14.165 -1.666 15.336 1.00 86.06 181 VAL A CA 1
ATOM 1382 C C . VAL A 1 181 ? -15.063 -2.562 14.506 1.00 86.06 181 VAL A C 1
ATOM 1384 O O . VAL A 1 181 ? -14.926 -3.799 14.628 1.00 86.06 181 VAL A O 1
#

InterPro domains:
  IPR027417 P-loop containing nucleoside triphosphate hydrolase [G3DSA:3.40.50.300] (70-177)
  IPR048444 Deoxynucleotide monophosphate kinase [PF21448] (57-173)

Foldseek 3Di:
DEEDELFPPLCLVVLQVLVVVVQADEDELLVVLLVVLLVVVVVVVDDPVVSCCQRPRDQVCPDDPPDDHDGVVNSSVCVNPVVQCVVPHVCRSLVVRLVVCVVCVVVVHHYYYRHDQAPSNVVSCVVVVHQFEYRGEPDPPTDSDDPRRCNCPPPDGPYYQYPDDDSVVSSVSSVVVVVVD

pLDDT: mean 92.05, std 12.26, range [39.78, 98.5]

Solvent-accessible surface area (backbone atoms only — not comparable to full-atom values): 10223 Å² total; per-residue (Å²): 65,37,38,34,56,64,47,88,88,30,49,56,69,56,49,49,51,53,44,41,77,71,66,28,42,81,51,48,56,67,46,63,45,49,53,53,49,45,54,52,44,44,73,73,68,47,52,72,69,58,42,46,27,26,73,78,46,88,39,20,80,39,61,40,90,95,51,95,74,52,21,47,47,55,52,45,47,41,41,57,38,58,47,34,26,71,67,71,32,78,52,47,46,46,55,56,42,47,58,53,50,50,64,31,48,80,69,75,41,52,48,36,29,68,67,62,55,48,60,68,48,50,52,50,38,54,75,68,76,38,52,38,31,34,30,41,44,87,54,99,85,65,74,76,81,55,102,57,53,59,64,61,60,91,59,90,54,86,40,74,49,73,44,78,74,54,72,68,53,46,49,52,55,46,50,57,50,62,72,74,104

Secondary structure (DSSP, 8-state):
-EEE-SSTTSSHHHHHHHHHHTT-EEE-TTHHHHHHHHHHHHHTT--HHHHHHHHTSTTTTSPPTT-SS--HHHHHHHIIIIIIIIII-TTHHHHHHHHHHHHHHTTT--EEE----SHHHHHHHHHTT--EEEEE---TT----STTTTTTTT---SEEEE--S-HHHHHHHHHHHHH--

Nearest PDB structures (foldseek):
  1del-assembly1_B  TM=7.489E-01  e=6.585E-09  Tequatrovirus T4
  1del-assembly1_A  TM=7.318E-01  e=7.625E-08  Tequatrovirus T4
  8dv0-assembly1_A  TM=4.934E-01  e=5.271E-03  Rickettsia felis URRWXCal2
  1p3j-assembly1_A  TM=5.219E-01  e=9.369E-02  Bacillus subtilis
  7x7s-assembly1_A  TM=4.438E-01  e=1.771E+00  Homo sapiens

Radius of gyration: 17.3 Å; Cα contacts (8 Å, |Δi|>4): 252; chains: 1; bounding box: 40×32×45 Å

Mean predicted aligned error: 4.77 Å

Sequence (181 aa):
MALYSDAAGSGKSEVAGTLVRHGYRSVKFAGPLKNMARGLLSSMGFDGVTVERMIEGDLKEAVIPGFKTVTPRQIMQTLGTDWGREAIDQDLWTKVAASKIEGLRDKGIDVVVDDLRFPNEYDLIASLDGTLVRVVRADPSREAGGAYEGKLSGHFFHHTILNNGTLRELYSKTLLLAQSV